Protein 1R6W (pdb70)

Sequence (321 aa):
SHMRSAQVYRWQIPMDAGVVLDRRLKTRDGLYVCLREGEREGWGEISPLPGFSQETWEEAQSVLLAWVNNWLAGDCELPQMPSVAFGVSCALAELTDTLPQAANYRAAPLCNGDPDDLILKLADMPGEKVAKVRVGLYEAVRDGMVVNLLLEAIPDLHLRLDANRAWTPLKGQQFAKYVNPDYRDRIAFLEEPCKTRDDSRAFARETGIAIAWDESLREPDFAFVAEEGVRAVVIKPTLTGSLEKVREQVQAAHALGLTAVISSSIESSLGLTQLARIAAWLTPDTIPGLDTLDLMQAQQVRRWPGSTLPVVEVDALERLL

Solvent-accessible surface area: 14751 Å² total; per-residue (Å²): 130,87,146,53,51,19,30,0,20,77,11,105,1,71,8,54,107,48,13,80,41,153,55,189,22,178,36,2,32,0,0,0,0,7,0,54,55,34,115,116,88,0,22,0,0,0,0,5,5,84,82,72,18,182,13,63,54,118,87,0,35,71,48,0,47,58,17,0,110,89,5,70,98,26,124,54,159,65,12,167,47,37,0,0,4,0,0,0,2,0,0,50,8,20,8,89,98,78,2,48,136,22,100,86,55,85,33,4,25,80,7,136,52,77,22,86,91,11,26,119,106,0,56,126,41,121,63,109,31,10,0,34,17,87,3,21,125,135,149,4,62,92,7,0,105,26,1,30,84,0,0,100,47,8,102,75,0,67,0,13,0,9,3,55,55,31,4,50,63,99,97,0,86,63,0,3,146,82,0,49,96,117,41,43,112,26,2,36,6,0,2,0,0,0,127,70,50,101,44,0,60,34,9,3,83,128,17,60,0,15,0,0,5,0,36,0,17,70,64,124,145,36,59,50,74,59,51,135,16,3,106,1,0,1,0,24,0,0,13,11,3,15,5,96,100,0,120,120,18,5,123,29,0,83,90,62,47,8,47,0,4,0,6,9,1,14,0,0,0,0,0,0,5,0,0,2,13,0,2,40,76,21,2,76,130,18,18,4,17,3,46,9,13,99,54,1,89,12,2,5,29,62,134,34,75,78,33,138,42,87,39,47,75,59,127,73,16,84,164,47,114

InterPro domains:
  IPR010196 o-Succinylbenzoate synthase, MenC type1 [MF_00470] (4-320)
  IPR013342 Mandelate racemase, C-terminal domain [PF13378] (123-282)
  IPR013342 Mandelate racemase, C-terminal domain [SM00922] (114-209)
  IPR029017 Enolase-like, N-terminal [G3DSA:3.30.390.10] (1-311)
  IPR029017 Enolase-like, N-terminal [SSF54826] (1-97)
  IPR036849 Enolase-like, C-terminal domain superfamily [G3DSA:3.20.20.120] (97-294)
  IPR036849 Enolase-like, C-terminal domain superfamily [SSF51604] (104-307)
  IPR041338 OSBS, enolase-like N-terminal domain [PF21508] (1-94)

Nearest PDB structures (foldseek):
  1r6w-assembly1_A-2  TM=1.003E+00  e=4.884E-71  Escherichia coli
  1fhv-assembly1_A  TM=9.980E-01  e=3.160E-66  Escherichia coli
  3gc2-assembly1_A  TM=9.792E-01  e=2.592E-59  Salmonella enterica subsp. enterica serovar Typhimurium
  2ofj-assembly2_B  TM=9.819E-01  e=1.251E-58  Escherichia coli str. K-12 substr. MG1655
  2ofj-assembly3_C  TM=9.760E-01  e=8.149E-57  Escherichia coli str. K-12 substr. MG1655

GO terms:
  GO:0043748 O-succinylbenzoate synthase activity (F, EXP)
  GO:0016836 hydro-lyase activity (F, IDA)
  GO:0009234 menaquinone biosynthetic process (P, IMP)

Radius of gyration: 20.16 Å; Cα contacts (8 Å, |Δi|>4): 670; chains: 1; bounding box: 49×53×43 Å

CATH classification: 3.20.20.120 (+1 more: 3.30.390.10)

Secondary structure (DSSP, 8-state):
---EEEEEEEEEEEBPTT-B---B--EEEEEEEEEEETTEEEEEEE-PPTTT-SS-HHHHHHHHHHHHHHHTTS--PPPSSHHHHHHHHHHHHHHTT-S---S------EE-S-HHHHHHHHHT--SSEEEEEE-SSS-HHHHHHHHHHHHHH-TTEEEEEE-TT-B-HHHHHHHHHTS-TTTGGGEEEEE--BSSHHHHHHHHHHH---EEESGGGGSTT------TTEEEEEE-HHHH--HHHHHHHHHHHHHTT-EEEEB-SS--HHHHHHHHHHHHHH-TTS--B-TTGGGBS-EESSPPTT--S-EE-GGGSEE--

Organism: Escherichia coli (strain K12) (NCBI:txid83333)

Foldseek 3Di:
DQQKDKWKFWDKFAFDPPDDPVHDDGIFTWMKMWIDTPPFIFMFIQGDFPPQFPDDRVRLVVQLVVVNVVPNVHDDDADPRQSRQATVQRGVCRRVVNLDDDPDLFAAAEDDDDLVVVLVVQVPDPDQREHEYEDLPDQLLVQLQSVQVNCVSHVRHAYEYENPQRDDLVSLVSNLVSHDLVRLVSPQAYENNHVDPVSVLCSQVVRVHAYEYESQVLDPPDDQDQDRRHAAYEDERSRQGHLVRSLVVLVSQVVNNHQYAYAYSLTAQVNSSSSSSSCCPSVVPHGHNRNNNNRTQAHECDDDPPDPHHYHYPVNTHIDD

Structure (mmCIF, N/CA/C/O backbone):
data_1R6W
#
_entry.id   1R6W
#
_cell.length_a   72.2
_cell.length_b   82.9
_cell.length_c   56.2
_cell.angle_alpha   90.00
_cell.angle_beta   90.00
_cell.angle_gamma   90.00
#
_symmetry.space_group_name_H-M   'P 21 21 2'
#
loop_
_entity.id
_entity.type
_entity.pdbx_description
1 polymer 'o-Succinylbenzoate Synthase'
2 non-polymer 'MAGNESIUM ION'
3 non-polymer '2-(3-CARBOXYPROPIONYL)-6-HYDROXY-CYCLOHEXA-2,4-DIENE CARBOXYLIC ACID'
4 water water
#
loop_
_atom_site.group_PDB
_atom_site.id
_atom_site.type_symbol
_atom_site.label_atom_id
_atom_site.label_alt_id
_atom_site.label_comp_id
_atom_site.label_asym_id
_atom_site.label_entity_id
_atom_site.label_seq_id
_atom_site.pdbx_PDB_ins_code
_atom_site.Cartn_x
_atom_site.Cartn_y
_atom_site.Cartn_z
_atom_site.occupancy
_atom_site.B_iso_or_equiv
_atom_site.auth_seq_id
_atom_site.auth_comp_id
_atom_site.auth_asym_id
_atom_site.auth_atom_id
_atom_site.pdbx_PDB_model_num
ATOM 1 N N . SER A 1 1 ? 2.391 54.864 17.682 1.00 38.84 -2 SER A N 1
ATOM 2 C CA . SER A 1 1 ? 2.823 54.373 19.055 1.00 39.38 -2 SER A CA 1
ATOM 3 C C . SER A 1 1 ? 4.235 53.799 19.032 1.00 39.56 -2 SER A C 1
ATOM 4 O O . SER A 1 1 ? 4.419 52.735 18.461 1.00 43.42 -2 SER A O 1
ATOM 7 N N . HIS A 1 2 ? 5.214 54.475 19.652 1.00 38.75 -1 HIS A N 1
ATOM 8 C CA . HIS A 1 2 ? 6.629 54.042 19.663 1.00 37.08 -1 HIS A CA 1
ATOM 9 C C . HIS A 1 2 ? 6.942 53.143 20.861 1.00 36.45 -1 HIS A C 1
ATOM 10 O O . HIS A 1 2 ? 8.064 53.148 21.410 1.00 38.51 -1 HIS A O 1
ATOM 12 N N . MET A 1 3 ? 5.766 52.690 21.815 1.00 32.30 1 MET A N 1
ATOM 13 C CA . MET A 1 3 ? 5.763 52.034 23.109 1.00 32.65 1 MET A CA 1
ATOM 14 C C . MET A 1 3 ? 6.541 50.738 22.963 1.00 30.30 1 MET A C 1
ATOM 15 O O . MET A 1 3 ? 6.237 49.944 22.065 1.00 30.77 1 MET A O 1
ATOM 20 N N . ARG A 1 4 ? 7.507 50.520 23.848 1.00 25.40 2 ARG A N 1
ATOM 21 C CA . ARG A 1 4 ? 8.280 49.276 23.851 1.00 24.23 2 ARG A CA 1
ATOM 22 C C . ARG A 1 4 ? 7.803 48.332 24.920 1.00 24.48 2 ARG A C 1
ATOM 23 O O . ARG A 1 4 ? 7.519 48.743 26.057 1.00 23.31 2 ARG A O 1
ATOM 31 N N . SER A 1 5 ? 7.759 47.050 24.570 1.00 21.88 3 SER A N 1
ATOM 32 C CA . SER A 1 5 ? 7.548 45.977 25.515 1.00 23.08 3 SER A CA 1
ATOM 33 C C . SER A 1 5 ? 8.357 44.759 25.056 1.00 22.26 3 SER A C 1
ATOM 34 O O . SER A 1 5 ? 8.882 44.734 23.939 1.00 22.66 3 SER A O 1
ATOM 37 N N . ALA A 1 6 ? 8.462 43.784 25.935 1.00 21.60 4 ALA A N 1
ATOM 38 C CA . ALA A 1 6 ? 9.298 42.613 25.675 1.00 21.19 4 ALA A CA 1
ATOM 39 C C . ALA A 1 6 ? 8.870 41.440 26.502 1.00 21.86 4 ALA A C 1
ATOM 40 O O . ALA A 1 6 ? 8.286 41.609 27.565 1.00 23.67 4 ALA A O 1
ATOM 42 N N . GLN A 1 7 ? 9.134 40.250 25.996 1.00 21.84 5 GLN A N 1
ATOM 43 C CA . GLN A 1 7 ? 8.953 39.044 26.754 1.00 21.10 5 GLN A CA 1
ATOM 44 C C . GLN A 1 7 ? 10.152 38.150 26.546 1.00 21.90 5 GLN A C 1
ATOM 45 O O . GLN A 1 7 ? 10.803 38.210 25.470 1.00 21.04 5 GLN A O 1
ATOM 51 N N . VAL A 1 8 ? 10.485 37.403 27.598 1.00 21.47 6 VAL A N 1
ATOM 52 C CA . VAL A 1 8 ? 11.557 36.415 27.542 1.00 21.46 6 VAL A CA 1
ATOM 53 C C . VAL A 1 8 ? 10.983 35.066 27.964 1.00 22.45 6 VAL A C 1
ATOM 54 O O . VAL A 1 8 ? 10.355 34.948 29.017 1.00 23.77 6 VAL A O 1
ATOM 58 N N . TYR A 1 9 ? 11.191 34.060 27.136 1.00 20.24 7 TYR A N 1
ATOM 59 C CA . TYR A 1 9 ? 10.683 32.724 27.383 1.00 20.72 7 TYR A CA 1
ATOM 60 C C . TYR A 1 9 ? 11.844 31.770 27.625 1.00 20.71 7 TYR A C 1
ATOM 61 O O . TYR A 1 9 ? 12.891 31.853 26.973 1.00 20.43 7 TYR A O 1
ATOM 70 N N . ARG A 1 10 ? 11.666 30.853 28.576 1.00 20.62 8 ARG A N 1
ATOM 71 C CA . ARG A 1 10 ? 12.634 29.815 28.880 1.00 21.48 8 ARG A CA 1
ATOM 72 C C . ARG A 1 10 ? 12.010 28.479 28.501 1.00 21.56 8 ARG A C 1
ATOM 73 O O . ARG A 1 10 ? 10.808 28.267 28.720 1.00 23.73 8 ARG A O 1
ATOM 85 N N . TRP A 1 11 ? 12.809 27.593 27.921 1.00 20.05 9 TRP A N 1
ATOM 86 C CA . TRP A 1 11 ? 12.289 26.322 27.431 1.00 19.05 9 TRP A CA 1
ATOM 87 C C . TRP A 1 11 ? 13.302 25.188 27.398 1.00 19.73 9 TRP A C 1
ATOM 88 O O . TRP A 1 11 ? 14.508 25.386 27.436 1.00 18.42 9 TRP A O 1
ATOM 99 N N . GLN A 1 12 ? 12.751 23.978 27.321 1.00 19.78 10 GLN A N 1
ATOM 100 C CA . GLN A 1 12 ? 13.488 22.748 27.147 1.00 20.55 10 GLN A CA 1
ATOM 101 C C . GLN A 1 12 ? 12.780 21.900 26.095 1.00 21.80 10 GLN A C 1
ATOM 102 O O . GLN A 1 12 ? 11.563 21.646 26.197 1.00 23.76 10 GLN A O 1
ATOM 108 N N . ILE A 1 13 ? 13.510 21.484 25.078 1.00 20.76 11 ILE A N 1
ATOM 109 C CA . ILE A 1 13 ? 12.980 20.610 24.031 1.00 19.61 11 ILE A CA 1
ATOM 110 C C . ILE A 1 13 ? 13.631 19.230 24.151 1.00 21.49 11 ILE A C 1
ATOM 111 O O . ILE A 1 13 ? 14.862 19.088 24.058 1.00 20.34 11 ILE A O 1
ATOM 116 N N . PRO A 1 14 ? 12.838 18.182 24.355 1.00 22.06 12 PRO A N 1
ATOM 117 C CA . PRO A 1 14 ? 13.419 16.841 24.369 1.00 22.64 12 PRO A CA 1
ATOM 118 C C . PRO A 1 14 ? 14.077 16.492 23.037 1.00 20.99 12 PRO A C 1
ATOM 119 O O . PRO A 1 14 ? 13.509 16.743 21.958 1.00 21.09 12 PRO A O 1
ATOM 123 N N . MET A 1 15 ? 15.285 15.959 23.124 1.00 21.50 13 MET A N 1
ATOM 124 C CA . MET A 1 15 ? 15.982 15.419 21.983 1.00 22.42 13 MET A CA 1
ATOM 125 C C . MET A 1 15 ? 15.565 13.979 21.727 1.00 23.93 13 MET A C 1
ATOM 126 O O . MET A 1 15 ? 15.149 13.251 22.654 1.00 22.26 13 MET A O 1
ATOM 131 N N . ASP A 1 16 ? 15.685 13.559 20.475 1.00 23.96 14 ASP A N 1
ATOM 132 C CA . ASP A 1 16 ? 15.593 12.131 20.149 1.00 25.67 14 ASP A CA 1
ATOM 133 C C . ASP A 1 16 ? 16.655 11.367 20.931 1.00 26.39 14 ASP A C 1
ATOM 134 O O . ASP A 1 16 ? 17.729 11.899 21.228 1.00 23.13 14 ASP A O 1
ATOM 139 N N . ALA A 1 17 ? 16.354 10.104 21.255 1.00 27.82 15 ALA A N 1
ATOM 140 C CA . ALA A 1 17 ? 17.332 9.229 21.894 1.00 29.20 15 ALA A CA 1
ATOM 141 C C . ALA A 1 17 ? 18.591 9.085 21.038 1.00 29.75 15 ALA A C 1
ATOM 142 O O . ALA A 1 17 ? 18.494 8.980 19.822 1.00 30.90 15 ALA A O 1
ATOM 144 N N . GLY A 1 18 ? 19.761 9.111 21.677 1.00 30.36 16 GLY A N 1
ATOM 145 C CA . GLY A 1 18 ? 21.011 8.762 21.014 1.00 30.51 16 GLY A CA 1
ATOM 146 C C . GLY A 1 18 ? 21.741 9.905 20.330 1.00 31.16 16 GLY A C 1
ATOM 147 O O . GLY A 1 18 ? 22.764 9.683 19.687 1.00 31.15 16 GLY A O 1
ATOM 148 N N . VAL A 1 19 ? 21.241 11.134 20.463 1.00 32.31 17 VAL A N 1
ATOM 149 C CA . VAL A 1 19 ? 21.927 12.270 19.855 1.00 32.49 17 VAL A CA 1
ATOM 150 C C . VAL A 1 19 ? 23.253 12.427 20.561 1.00 34.29 17 VAL A C 1
ATOM 151 O O . VAL A 1 19 ? 23.312 12.449 21.791 1.00 32.98 17 VAL A O 1
ATOM 155 N N . VAL A 1 20 ? 24.315 12.485 19.765 1.00 36.25 18 VAL A N 1
ATOM 156 C CA . VAL A 1 20 ? 25.676 12.642 20.249 1.00 39.31 18 VAL A CA 1
ATOM 157 C C . VAL A 1 20 ? 26.238 13.950 19.671 1.00 40.51 18 VAL A C 1
ATOM 158 O O . VAL A 1 20 ? 25.883 14.351 18.556 1.00 40.07 18 VAL A O 1
ATOM 162 N N . LEU A 1 21 ? 27.112 14.591 20.439 1.00 42.41 19 LEU A N 1
ATOM 163 C CA . LEU A 1 21 ? 27.627 15.919 20.115 1.00 44.41 19 LEU A CA 1
ATOM 164 C C . LEU A 1 21 ? 29.107 16.022 20.468 1.00 44.59 19 LEU A C 1
ATOM 165 O O . LEU A 1 21 ? 29.476 15.923 21.641 1.00 45.49 19 LEU A O 1
ATOM 170 N N . ASP A 1 23 ? 31.325 13.866 21.335 1.00 37.68 21 ASP A N 1
ATOM 171 C CA . ASP A 1 23 ? 31.833 12.841 22.254 1.00 37.96 21 ASP A CA 1
ATOM 172 C C . ASP A 1 23 ? 30.906 12.559 23.449 1.00 38.28 21 ASP A C 1
ATOM 173 O O . ASP A 1 23 ? 31.209 11.695 24.272 1.00 39.62 21 ASP A O 1
ATOM 178 N N . ARG A 1 24 ? 29.794 13.287 23.536 1.00 39.29 22 ARG A N 1
ATOM 179 C CA . ARG A 1 24 ? 28.970 13.343 24.747 1.00 38.85 22 ARG A CA 1
ATOM 180 C C . ARG A 1 24 ? 27.473 13.405 24.378 1.00 39.31 22 ARG A C 1
ATOM 181 O O . ARG A 1 24 ? 27.082 13.984 23.355 1.00 39.01 22 ARG A O 1
ATOM 183 N N . ARG A 1 25 ? 26.633 12.797 25.207 1.00 39.09 23 ARG A N 1
ATOM 184 C CA . ARG A 1 25 ? 25.202 12.716 24.912 1.00 38.11 23 ARG A CA 1
ATOM 185 C C . ARG A 1 25 ? 24.484 14.036 25.222 1.00 37.23 23 ARG A C 1
ATOM 186 O O . ARG A 1 25 ? 24.898 14.797 26.105 1.00 38.07 23 ARG A O 1
ATOM 194 N N . LEU A 1 26 ? 23.398 14.285 24.495 1.00 35.33 24 LEU A N 1
ATOM 195 C CA . LEU A 1 26 ? 22.512 15.428 24.737 1.00 33.63 24 LEU A CA 1
ATOM 196 C C . LEU A 1 26 ? 21.058 14.970 24.882 1.00 32.97 24 LEU A C 1
ATOM 197 O O . LEU A 1 26 ? 20.447 14.523 23.899 1.00 32.72 24 LEU A O 1
ATOM 202 N N . LYS A 1 27 ? 20.519 15.082 26.103 1.00 30.19 25 LYS A N 1
ATOM 203 C CA . LYS A 1 27 ? 19.128 14.677 26.400 1.00 29.00 25 LYS A CA 1
ATOM 204 C C . LYS A 1 27 ? 18.056 15.714 26.021 1.00 27.08 25 LYS A C 1
ATOM 205 O O . LYS A 1 27 ? 16.970 15.396 25.536 1.00 25.47 25 LYS A O 1
ATOM 211 N N . THR A 1 28 ? 18.378 16.964 26.288 1.00 26.22 26 THR A N 1
ATOM 212 C CA . THR A 1 28 ? 17.418 18.039 26.209 1.00 26.24 26 THR A CA 1
ATOM 213 C C . THR A 1 28 ? 18.138 19.236 25.604 1.00 23.24 26 THR A C 1
ATOM 214 O O . THR A 1 28 ? 19.309 19.418 25.850 1.00 23.07 26 THR A O 1
ATOM 218 N N . ARG A 1 29 ? 17.437 20.024 24.795 1.00 21.16 27 ARG A N 1
ATOM 219 C CA . ARG A 1 29 ? 17.986 21.301 24.349 1.00 20.33 27 ARG A CA 1
ATOM 220 C C . ARG A 1 29 ? 17.336 22.365 25.185 1.00 19.43 27 ARG A C 1
ATOM 221 O O . ARG A 1 29 ? 16.124 22.525 25.132 1.00 18.21 27 ARG A O 1
ATOM 229 N N . ASP A 1 30 ? 18.154 23.076 25.946 1.00 19.76 28 ASP A N 1
ATOM 230 C CA . ASP A 1 30 ? 17.691 24.156 26.790 1.00 19.71 28 ASP A CA 1
ATOM 231 C C . ASP A 1 30 ? 17.974 25.496 26.120 1.00 18.86 28 ASP A C 1
ATOM 232 O O . ASP A 1 30 ? 19.044 25.680 25.550 1.00 19.63 28 ASP A O 1
ATOM 237 N N . GLY A 1 31 ? 17.039 26.425 26.198 1.00 16.82 29 GLY A N 1
ATOM 238 C CA . GLY A 1 31 ? 17.272 27.723 25.581 1.00 17.98 29 GLY A CA 1
ATOM 239 C C . GLY A 1 31 ? 16.269 28.755 25.965 1.00 17.28 29 GLY A C 1
ATOM 240 O O . GLY A 1 31 ? 15.475 28.581 26.916 1.00 16.11 29 GLY A O 1
ATOM 241 N N . LEU A 1 32 ? 16.338 29.886 25.260 1.00 15.55 30 LEU A N 1
ATOM 242 C CA . LEU A 1 32 ? 15.540 31.052 25.532 1.00 16.90 30 LEU A CA 1
ATOM 243 C C . LEU A 1 32 ? 15.086 31.687 24.233 1.00 15.06 30 LEU A C 1
ATOM 244 O O . LEU A 1 32 ? 15.787 31.586 23.220 1.00 16.45 30 LEU A O 1
ATOM 249 N N . TYR A 1 33 ? 13.946 32.364 24.293 1.00 14.68 31 TYR A N 1
ATOM 250 C CA . TYR A 1 33 ? 13.557 33.337 23.257 1.00 15.42 31 TYR A CA 1
ATOM 251 C C . TYR A 1 33 ? 13.389 34.722 23.834 1.00 16.59 31 TYR A C 1
ATOM 252 O O . TYR A 1 33 ? 12.990 34.909 24.983 1.00 17.01 31 TYR A O 1
ATOM 261 N N . VAL A 1 34 ? 13.680 35.712 23.009 1.00 15.35 32 VAL A N 1
ATOM 262 C CA . VAL A 1 34 ? 13.271 37.061 23.276 1.00 15.67 32 VAL A CA 1
ATOM 263 C C . VAL A 1 34 ? 12.260 37.513 22.244 1.00 16.71 32 VAL A C 1
ATOM 264 O O . VAL A 1 34 ? 12.397 37.234 21.070 1.00 15.42 32 VAL A O 1
ATOM 268 N N . CYS A 1 35 ? 11.239 38.242 22.690 1.00 16.34 33 CYS A N 1
ATOM 269 C CA . CYS A 1 35 ? 10.329 38.910 21.776 1.00 17.76 33 CYS A CA 1
ATOM 270 C C . CYS A 1 35 ? 10.353 40.381 22.128 1.00 20.00 33 CYS A C 1
ATOM 271 O O . CYS A 1 35 ? 10.048 40.748 23.276 1.00 19.88 33 CYS A O 1
ATOM 274 N N . LEU A 1 36 ? 10.722 41.214 21.158 1.00 18.75 34 LEU A N 1
ATOM 275 C CA . LEU A 1 36 ? 10.762 42.673 21.336 1.00 19.51 34 LEU A CA 1
ATOM 276 C C . LEU A 1 36 ? 9.629 43.308 20.549 1.00 20.79 34 LEU A C 1
ATOM 277 O O . LEU A 1 36 ? 9.358 42.917 19.413 1.00 21.03 34 LEU A O 1
ATOM 282 N N . ARG A 1 37 ? 8.921 44.273 21.145 1.00 21.63 35 ARG A N 1
ATOM 283 C CA . ARG A 1 37 ? 7.802 44.926 20.442 1.00 23.00 35 ARG A CA 1
ATOM 284 C C . ARG A 1 37 ? 7.967 46.435 20.546 1.00 23.71 35 ARG A C 1
ATOM 285 O O . ARG A 1 37 ? 8.302 46.930 21.608 1.00 22.95 35 ARG A O 1
ATOM 289 N N . GLU A 1 38 ? 7.756 47.140 19.442 1.00 25.29 36 GLU A N 1
ATOM 290 C CA . GLU A 1 38 ? 7.777 48.616 19.408 1.00 27.17 36 GLU A CA 1
ATOM 291 C C . GLU A 1 38 ? 6.652 49.051 18.461 1.00 29.69 36 GLU A C 1
ATOM 292 O O . GLU A 1 38 ? 6.686 48.766 17.280 1.00 29.94 36 GLU A O 1
ATOM 298 N N . GLY A 1 39 ? 5.651 49.738 18.992 1.00 32.08 37 GLY A N 1
ATOM 299 C CA . GLY A 1 39 ? 4.437 49.988 18.229 1.00 31.85 37 GLY A CA 1
ATOM 300 C C . GLY A 1 39 ? 3.756 48.722 17.722 1.00 32.74 37 GLY A C 1
ATOM 301 O O . GLY A 1 39 ? 3.444 47.796 18.480 1.00 33.05 37 GLY A O 1
ATOM 302 N N . GLU A 1 40 ? 3.533 48.685 16.410 1.00 33.43 38 GLU A N 1
ATOM 303 C CA . GLU A 1 40 ? 2.801 47.603 15.763 1.00 34.57 38 GLU A CA 1
ATOM 304 C C . GLU A 1 40 ? 3.718 46.424 15.390 1.00 34.51 38 GLU A C 1
ATOM 305 O O . GLU A 1 40 ? 3.258 45.418 14.846 1.00 36.23 38 GLU A O 1
ATOM 307 N N . ARG A 1 41 ? 5.009 46.573 15.669 1.00 33.21 39 ARG A N 1
ATOM 308 C CA . ARG A 1 41 ? 6.030 45.665 15.158 1.00 30.42 39 ARG A CA 1
ATOM 309 C C . ARG A 1 41 ? 6.551 44.758 16.248 1.00 28.18 39 ARG A C 1
ATOM 310 O O . ARG A 1 41 ? 6.602 45.123 17.403 1.00 26.38 39 ARG A O 1
ATOM 318 N N . GLU A 1 42 ? 6.986 43.566 15.875 1.00 24.73 40 GLU A N 1
ATOM 319 C CA . GLU A 1 42 ? 7.690 42.752 16.824 1.00 24.02 40 GLU A CA 1
ATOM 320 C C . GLU A 1 42 ? 8.812 41.982 16.168 1.00 21.47 40 GLU A C 1
ATOM 321 O O . GLU A 1 42 ? 8.808 41.801 14.954 1.00 20.92 40 GLU A O 1
ATOM 327 N N . GLY A 1 43 ? 9.763 41.568 17.007 1.00 18.43 41 GLY A N 1
ATOM 328 C CA . GLY A 1 43 ? 10.863 40.765 16.498 1.00 17.53 41 GLY A CA 1
ATOM 329 C C . GLY A 1 43 ? 11.239 39.737 17.533 1.00 16.52 41 GLY A C 1
ATOM 330 O O . GLY A 1 43 ? 11.123 39.945 18.725 1.00 16.20 41 GLY A O 1
ATOM 331 N N . TRP A 1 44 ? 11.705 38.605 17.022 1.00 14.89 42 TRP A N 1
ATOM 332 C CA . TRP A 1 44 ? 12.066 37.479 17.852 1.00 13.75 42 TRP A CA 1
ATOM 333 C C . TRP A 1 44 ? 13.492 37.063 17.608 1.00 14.26 42 TRP A C 1
ATOM 334 O O . TRP A 1 44 ? 14.062 37.315 16.556 1.00 13.61 42 TRP A O 1
ATOM 345 N N . GLY A 1 45 ? 14.050 36.409 18.598 1.00 13.60 43 GLY A N 1
ATOM 346 C CA . GLY A 1 45 ? 15.359 35.783 18.497 1.00 13.02 43 GLY A CA 1
ATOM 347 C C . GLY A 1 45 ? 15.520 34.669 19.495 1.00 14.22 43 GLY A C 1
ATOM 348 O O . GLY A 1 45 ? 14.745 34.558 20.483 1.00 14.70 43 GLY A O 1
ATOM 349 N N . GLU A 1 46 ? 16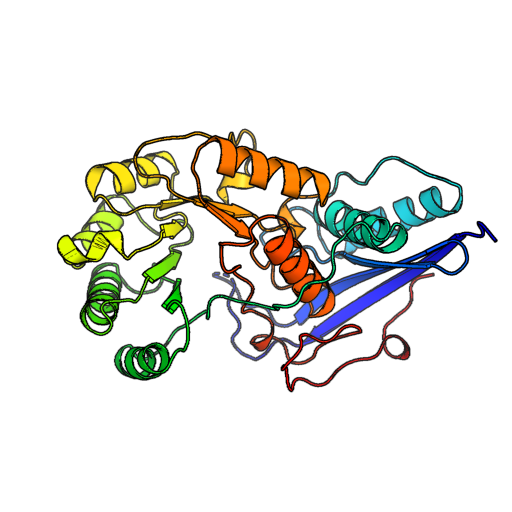.533 33.847 19.255 1.00 11.96 44 GLU A N 1
ATOM 350 C CA . GLU A 1 46 ? 16.835 32.669 20.083 1.00 12.93 44 GLU A CA 1
ATOM 351 C C . GLU A 1 46 ? 18.190 32.820 20.757 1.00 12.29 44 GLU A C 1
ATOM 352 O O . GLU A 1 46 ? 19.178 33.207 20.146 1.00 12.71 44 GLU A O 1
ATOM 358 N N . ILE A 1 47 ? 18.230 32.507 22.062 1.00 13.03 45 ILE A N 1
ATOM 359 C CA . ILE A 1 47 ? 19.450 32.598 22.842 1.00 13.01 45 ILE A CA 1
ATOM 360 C C . ILE A 1 47 ? 19.628 31.244 23.473 1.00 14.52 45 ILE A C 1
ATOM 361 O O . ILE A 1 47 ? 19.009 30.952 24.493 1.00 15.38 45 ILE A O 1
ATOM 366 N N . SER A 1 48 ? 20.434 30.408 22.852 1.00 13.80 46 SER A N 1
ATOM 367 C CA . SER A 1 48 ? 20.563 29.007 23.261 1.00 14.52 46 SER A CA 1
ATOM 368 C C . SER A 1 48 ? 22.017 28.605 23.225 1.00 14.10 46 SER A C 1
ATOM 369 O O . SER A 1 48 ? 22.461 27.921 22.312 1.00 14.39 46 SER A O 1
ATOM 372 N N . PRO A 1 49 ? 22.808 28.982 24.216 1.00 15.44 47 PRO A N 1
ATOM 373 C CA . PRO A 1 49 ? 24.183 28.520 24.205 1.00 15.36 47 PRO A CA 1
ATOM 374 C C . PRO A 1 49 ? 24.211 26.991 24.218 1.00 16.82 47 PRO A C 1
ATOM 375 O O . PRO A 1 49 ? 23.305 26.341 24.780 1.00 17.09 47 PRO A O 1
ATOM 379 N N . LEU A 1 50 ? 25.206 26.434 23.546 1.00 16.66 48 LEU A N 1
ATOM 380 C CA . LEU A 1 50 ? 25.327 24.994 23.370 1.00 17.32 48 LEU A CA 1
ATOM 381 C C . LEU A 1 50 ? 26.372 24.402 24.340 1.00 18.97 48 LEU A C 1
ATOM 382 O O . LEU A 1 50 ? 27.539 24.719 24.246 1.00 17.63 48 LEU A O 1
ATOM 387 N N . PRO A 1 51 ? 25.941 23.524 25.248 1.00 19.16 49 PRO A N 1
ATOM 388 C CA . PRO A 1 51 ? 26.880 22.894 26.195 1.00 22.07 49 PRO A CA 1
ATOM 389 C C . PRO A 1 51 ? 28.063 22.252 25.510 1.00 21.71 49 PRO A C 1
ATOM 390 O O . PRO A 1 51 ? 27.910 21.536 24.499 1.00 22.63 49 PRO A O 1
ATOM 394 N N . GLY A 1 52 ? 29.245 22.549 26.033 1.00 22.88 50 GLY A N 1
ATOM 395 C CA . GLY A 1 52 ? 30.494 22.060 25.474 1.00 24.36 50 GLY A CA 1
ATOM 396 C C . GLY A 1 52 ? 31.151 22.848 24.356 1.00 25.33 50 GLY A C 1
ATOM 397 O O . GLY A 1 52 ? 32.278 22.560 23.958 1.00 25.18 50 GLY A O 1
ATOM 398 N N . PHE A 1 53 ? 30.431 23.850 23.846 1.00 22.48 51 PHE A N 1
ATOM 399 C CA . PHE A 1 53 ? 30.872 24.684 22.730 1.00 21.47 51 PHE A CA 1
ATOM 400 C C . PHE A 1 53 ? 30.869 26.153 23.172 1.00 20.80 51 PHE A C 1
ATOM 401 O O . PHE A 1 53 ? 31.893 26.834 23.128 1.00 20.92 51 PHE A O 1
ATOM 409 N N . SER A 1 54 ? 29.716 26.640 23.633 1.00 19.79 52 SER A N 1
ATOM 410 C CA . SER A 1 54 ? 29.598 27.981 24.204 1.00 19.36 52 SER A CA 1
ATOM 411 C C . SER A 1 54 ? 30.357 28.063 25.522 1.00 20.95 52 SER A C 1
ATOM 412 O O . SER A 1 54 ? 30.315 27.103 26.335 1.00 21.32 52 SER A O 1
ATOM 415 N N . GLN A 1 55 ? 30.998 29.199 25.755 1.00 20.81 53 GLN A N 1
ATOM 416 C CA . GLN A 1 55 ? 31.638 29.451 27.052 1.00 21.87 53 GLN A CA 1
ATOM 417 C C . GLN A 1 55 ? 30.568 29.653 28.126 1.00 22.04 53 GLN A C 1
ATOM 418 O O . GLN A 1 55 ? 30.693 29.153 29.262 1.00 23.66 53 GLN A O 1
ATOM 424 N N . GLU A 1 56 ? 29.512 30.373 27.767 1.00 19.69 54 GLU A N 1
ATOM 425 C CA . GLU A 1 56 ? 28.434 30.731 28.681 1.00 19.63 54 GLU A CA 1
ATOM 426 C C . GLU A 1 56 ? 27.426 29.595 28.834 1.00 19.62 54 GLU A C 1
ATOM 427 O O . GLU A 1 56 ? 27.206 28.830 27.882 1.00 20.24 54 GLU A O 1
ATOM 433 N N . THR A 1 57 ? 26.844 29.467 30.030 1.00 21.05 55 THR A N 1
ATOM 434 C CA . THR A 1 57 ? 25.743 28.550 30.290 1.00 21.00 55 THR A CA 1
ATOM 435 C C . THR A 1 57 ? 24.390 29.198 29.973 1.00 20.00 55 THR A C 1
ATOM 436 O O . THR A 1 57 ? 24.288 30.420 29.886 1.00 18.17 55 THR A O 1
ATOM 440 N N . TRP A 1 58 ? 23.370 28.358 29.856 1.00 19.49 56 TRP A N 1
ATOM 441 C CA . TRP A 1 58 ? 21.983 28.753 29.772 1.00 20.63 56 TRP A CA 1
ATOM 442 C C . TRP A 1 58 ? 21.632 29.818 30.817 1.00 20.48 56 TRP A C 1
ATOM 443 O O . TRP A 1 58 ? 21.044 30.867 30.508 1.00 19.39 56 TRP A O 1
ATOM 454 N N . GLU A 1 59 ? 22.037 29.572 32.072 1.00 20.25 57 GLU A N 1
ATOM 455 C CA . GLU A 1 59 ? 21.655 30.473 33.162 1.00 21.95 57 GLU A CA 1
ATOM 456 C C . GLU A 1 59 ? 22.372 31.813 33.085 1.00 19.74 57 GLU A C 1
ATOM 457 O O . GLU A 1 59 ? 21.766 32.839 33.356 1.00 20.60 57 GLU A O 1
ATOM 463 N N . GLU A 1 60 ? 23.650 31.817 32.690 1.00 19.86 58 GLU A N 1
ATOM 464 C CA . GLU A 1 60 ? 24.407 33.046 32.507 1.00 19.03 58 GLU A CA 1
ATOM 465 C C . GLU A 1 60 ? 23.827 33.847 31.334 1.00 18.33 58 GLU A C 1
ATOM 466 O O . GLU A 1 60 ? 23.749 35.070 31.380 1.00 18.48 58 GLU A O 1
ATOM 472 N N . ALA A 1 61 ? 23.390 33.149 30.296 1.00 18.16 59 ALA A N 1
ATOM 473 C CA . ALA A 1 61 ? 22.787 33.845 29.165 1.00 18.26 59 ALA A CA 1
ATOM 474 C C . ALA A 1 61 ? 21.469 34.478 29.522 1.00 17.21 59 ALA A C 1
ATOM 475 O O . ALA A 1 61 ? 21.157 35.576 29.073 1.00 16.04 59 ALA A O 1
ATOM 477 N N . GLN A 1 62 ? 20.676 33.752 30.312 1.00 16.93 60 GLN A N 1
ATOM 478 C CA . GLN A 1 62 ? 19.403 34.267 30.800 1.00 17.71 60 GLN A CA 1
ATOM 479 C C . GLN A 1 62 ? 19.585 35.558 31.568 1.00 17.58 60 GLN A C 1
ATOM 480 O O . GLN A 1 62 ? 18.824 36.492 31.400 1.00 17.54 60 GLN A O 1
ATOM 486 N N . SER A 1 63 ? 20.582 35.589 32.446 1.00 17.82 61 SER A N 1
ATOM 487 C CA . SER A 1 63 ? 20.906 36.787 33.211 1.00 19.34 61 SER A CA 1
ATOM 488 C C . SER A 1 63 ? 21.261 37.983 32.327 1.00 19.10 61 SER A C 1
ATOM 489 O O . SER A 1 63 ? 20.732 39.095 32.466 1.00 18.87 61 SER A O 1
ATOM 492 N N . VAL A 1 64 ? 22.163 37.744 31.389 1.00 18.74 62 VAL A N 1
ATOM 493 C CA . VAL A 1 64 ? 22.603 38.793 30.509 1.00 18.08 62 VAL A CA 1
ATOM 494 C C . VAL A 1 64 ? 21.462 39.279 29.623 1.00 16.67 62 VAL A C 1
ATOM 495 O O . VAL A 1 64 ? 21.344 40.464 29.393 1.00 16.18 62 VAL A O 1
ATOM 499 N N . LEU A 1 65 ? 20.651 38.354 29.111 1.00 14.62 63 LEU A N 1
ATOM 500 C CA . LEU A 1 65 ? 19.497 38.702 28.292 1.00 15.64 63 LEU A CA 1
ATOM 501 C C . LEU A 1 65 ? 18.499 39.590 29.040 1.00 16.91 63 LEU A C 1
ATOM 502 O O . LEU A 1 65 ? 17.989 40.580 28.529 1.00 17.68 63 LEU A O 1
ATOM 507 N N . LEU A 1 66 ? 18.138 39.162 30.243 1.00 17.91 64 LEU A N 1
ATOM 508 C CA . LEU A 1 66 ? 17.169 39.912 31.008 1.00 18.72 64 LEU A CA 1
ATOM 509 C C . LEU A 1 66 ? 17.679 41.327 31.300 1.00 18.74 64 LEU A C 1
ATOM 510 O O . LEU A 1 66 ? 16.906 42.296 31.216 1.00 18.02 64 LEU A O 1
ATOM 515 N N . ALA A 1 67 ? 18.970 41.452 31.594 1.00 19.75 65 ALA A N 1
ATOM 516 C CA . ALA A 1 67 ? 19.560 42.769 31.890 1.00 19.23 65 ALA A CA 1
ATOM 517 C C . ALA A 1 67 ? 19.542 43.618 30.637 1.00 18.81 65 ALA A C 1
ATOM 518 O O . ALA A 1 67 ? 19.228 44.808 30.659 1.00 19.73 65 ALA A O 1
ATOM 520 N N . TRP A 1 68 ? 19.817 42.992 29.494 1.00 17.67 66 TRP A N 1
ATOM 521 C CA . TRP A 1 68 ? 19.813 43.740 28.255 1.00 16.56 66 TRP A CA 1
ATOM 522 C C . TRP A 1 68 ? 18.399 44.263 27.897 1.00 16.92 66 TRP A C 1
ATOM 523 O O . TRP A 1 68 ? 18.246 45.429 27.497 1.00 17.45 66 TRP A O 1
ATOM 534 N N . VAL A 1 69 ? 17.393 43.391 28.030 1.00 16.40 67 VAL A N 1
ATOM 535 C CA . VAL A 1 69 ? 16.009 43.727 27.755 1.00 17.28 67 VAL A CA 1
ATOM 536 C C . VAL A 1 69 ? 15.572 44.898 28.644 1.00 17.42 67 VAL A C 1
ATOM 537 O O . VAL A 1 69 ? 14.920 45.815 28.178 1.00 18.13 67 VAL A O 1
ATOM 541 N N . ASN A 1 70 ? 15.981 44.861 29.898 1.00 18.57 68 ASN A N 1
ATOM 542 C CA . ASN A 1 70 ? 15.651 45.965 30.847 1.00 20.22 68 ASN A CA 1
ATOM 543 C C . ASN A 1 70 ? 16.211 47.313 30.360 1.00 19.95 68 ASN A C 1
ATOM 544 O O . ASN A 1 70 ? 15.591 48.360 30.535 1.00 22.45 68 ASN A O 1
ATOM 549 N N . ASN A 1 71 ? 17.384 47.299 29.747 1.00 18.62 69 ASN A N 1
ATOM 550 C CA . ASN A 1 71 ? 17.914 48.505 29.151 1.00 20.06 69 ASN A CA 1
ATOM 551 C C . ASN A 1 71 ? 17.169 48.910 27.894 1.00 19.89 69 ASN A C 1
ATOM 552 O O . ASN A 1 71 ? 16.798 50.050 27.740 1.00 18.91 69 ASN A O 1
ATOM 557 N N . TRP A 1 72 ? 16.959 47.972 26.973 1.00 17.66 70 TRP A N 1
ATOM 558 C CA . TRP A 1 72 ? 16.325 48.255 25.697 1.00 18.38 70 TRP A CA 1
ATOM 559 C C . TRP A 1 72 ? 14.936 48.864 25.855 1.00 18.08 70 TRP A C 1
ATOM 560 O O . TRP A 1 72 ? 14.559 49.728 25.097 1.00 19.09 70 TRP A O 1
ATOM 571 N N . LEU A 1 73 ? 14.229 48.441 26.887 1.00 20.46 71 LEU A N 1
ATOM 572 C CA . LEU A 1 73 ? 12.892 48.952 27.170 1.00 19.97 71 LEU A CA 1
ATOM 573 C C . LEU A 1 73 ? 12.909 50.469 27.376 1.00 21.83 71 LEU A C 1
ATOM 574 O O . LEU A 1 73 ? 11.935 51.142 27.062 1.00 22.50 71 LEU A O 1
ATOM 579 N N . ALA A 1 74 ? 14.036 51.008 27.830 1.00 22.33 72 ALA A N 1
ATOM 580 C CA . ALA A 1 74 ? 14.147 52.447 28.045 1.00 22.05 72 ALA A CA 1
ATOM 581 C C . ALA A 1 74 ? 14.666 53.189 26.828 1.00 23.36 72 ALA A C 1
ATOM 582 O O . ALA A 1 74 ? 14.501 54.386 26.712 1.00 24.73 72 ALA A O 1
ATOM 584 N N . GLY A 1 75 ? 15.312 52.476 25.899 1.00 21.54 73 GLY A N 1
ATOM 585 C CA . GLY A 1 75 ? 15.826 53.084 24.695 1.00 21.44 73 GLY A CA 1
ATOM 586 C C . GLY A 1 75 ? 17.017 52.279 24.194 1.00 21.80 73 GLY A C 1
ATOM 587 O O . GLY A 1 75 ? 17.447 51.334 24.857 1.00 20.46 73 GLY A O 1
ATOM 588 N N . ASP A 1 76 ? 17.555 52.674 23.048 1.00 23.78 74 ASP A N 1
ATOM 589 C CA . ASP A 1 76 ? 18.585 51.889 22.379 1.00 24.32 74 ASP A CA 1
ATOM 590 C C . ASP A 1 76 ? 19.819 51.808 23.228 1.00 24.65 74 ASP A C 1
ATOM 591 O O . ASP A 1 76 ? 20.161 52.742 23.954 1.00 25.10 74 ASP A O 1
ATOM 596 N N . CYS A 1 77 ? 20.492 50.667 23.171 1.00 23.57 75 CYS A N 1
ATOM 597 C CA . CYS A 1 77 ? 21.662 50.462 24.007 1.00 22.74 75 CYS A CA 1
ATOM 598 C C . CYS A 1 77 ? 22.656 49.603 23.229 1.00 21.30 75 CYS A C 1
ATOM 599 O O . CYS A 1 77 ? 22.346 49.139 22.115 1.00 22.07 75 CYS A O 1
ATOM 602 N N . GLU A 1 78 ? 23.821 49.424 23.822 1.00 20.55 76 GLU A N 1
ATOM 603 C CA . GLU A 1 78 ? 24.841 48.579 23.232 1.00 19.99 76 GLU A CA 1
ATOM 604 C C . GLU A 1 78 ? 24.398 47.117 23.239 1.00 17.97 76 GLU A C 1
ATOM 605 O O . GLU A 1 78 ? 23.741 46.644 24.155 1.00 16.34 76 GLU A O 1
ATOM 611 N N . LEU A 1 79 ? 24.792 46.373 22.213 1.00 16.66 77 LEU A N 1
ATOM 612 C CA . LEU A 1 79 ? 24.502 44.957 22.158 1.00 16.90 77 LEU A CA 1
ATOM 613 C C . LEU A 1 79 ? 25.237 44.221 23.263 1.00 16.51 77 LEU A C 1
ATOM 614 O O . LEU A 1 79 ? 26.295 44.625 23.685 1.00 16.61 77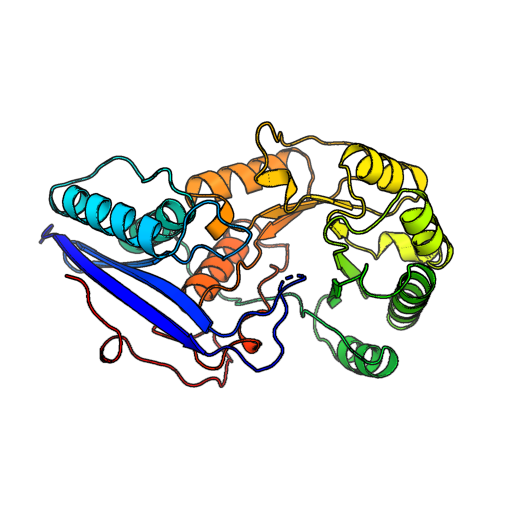 LEU A O 1
ATOM 619 N N . PRO A 1 80 ? 24.720 43.063 23.669 1.00 17.55 78 PRO A N 1
ATOM 620 C CA . PRO A 1 80 ? 25.478 42.170 24.525 1.00 18.87 78 PRO A CA 1
ATOM 621 C C . PRO A 1 80 ? 26.709 41.682 23.776 1.00 18.61 78 PRO A C 1
ATOM 622 O O . PRO A 1 80 ? 26.680 41.664 22.524 1.00 17.94 78 PRO A O 1
ATOM 626 N N . GLN A 1 81 ? 27.758 41.404 24.530 1.00 18.63 79 GLN A N 1
ATOM 627 C CA . GLN A 1 81 ? 28.955 40.721 24.011 1.00 19.02 79 GLN A CA 1
ATOM 628 C C . GLN A 1 81 ? 28.912 39.210 24.113 1.00 18.22 79 GLN A C 1
ATOM 629 O O . GLN A 1 81 ? 29.555 38.522 23.293 1.00 17.30 79 GLN A O 1
ATOM 635 N N . MET A 1 82 ? 28.164 38.660 25.090 1.00 15.74 80 MET A N 1
ATOM 636 C CA . MET A 1 82 ? 28.024 37.212 25.251 1.00 15.71 80 MET A CA 1
ATOM 637 C C . MET A 1 82 ? 27.392 36.647 23.961 1.00 14.26 80 MET A C 1
ATOM 638 O O . MET A 1 82 ? 26.320 37.112 23.571 1.00 15.50 80 MET A O 1
ATOM 643 N N . PRO A 1 83 ? 28.064 35.736 23.264 1.00 15.50 81 PRO A N 1
ATOM 644 C CA . PRO A 1 83 ? 27.687 35.489 21.864 1.00 13.60 81 PRO A CA 1
ATOM 645 C C . PRO A 1 83 ? 26.265 34.971 21.618 1.00 13.42 81 PRO A C 1
ATOM 646 O O . PRO A 1 83 ? 25.607 35.455 20.677 1.00 12.32 81 PRO A O 1
ATOM 650 N N . SER A 1 84 ? 25.762 34.045 22.417 1.00 12.58 82 SER A N 1
ATOM 651 C CA . SER A 1 84 ? 24.387 33.564 22.204 1.00 12.89 82 SER A CA 1
ATOM 652 C C . SER A 1 84 ? 23.370 34.670 22.358 1.00 11.75 82 SER A C 1
ATOM 653 O O . SER A 1 84 ? 22.360 34.704 21.668 1.00 12.88 82 SER A O 1
ATOM 656 N N . VAL A 1 85 ? 23.594 35.539 23.330 1.00 12.24 83 VAL A N 1
ATOM 657 C CA . VAL A 1 85 ? 22.674 36.617 23.602 1.00 12.08 83 VAL A CA 1
ATOM 658 C C . VAL A 1 85 ? 22.738 37.658 22.495 1.00 10.72 83 VAL A C 1
ATOM 659 O O . VAL A 1 85 ? 21.731 38.170 22.061 1.00 12.26 83 VAL A O 1
ATOM 663 N N . ALA A 1 86 ? 23.954 37.979 22.061 1.00 14.05 84 ALA A N 1
ATOM 664 C CA . ALA A 1 86 ? 24.156 38.922 20.961 1.00 12.50 84 ALA A CA 1
ATOM 665 C C . ALA A 1 86 ? 23.455 38.421 19.708 1.00 12.54 84 ALA A C 1
ATOM 666 O O . ALA A 1 86 ? 22.846 39.181 18.980 1.00 12.21 84 ALA A O 1
ATOM 668 N N . PHE A 1 87 ? 23.590 37.142 19.443 1.00 12.43 85 PHE A N 1
ATOM 669 C CA . PHE A 1 87 ? 22.935 36.585 18.267 1.00 12.76 85 PHE A CA 1
ATOM 670 C C . PHE A 1 87 ? 21.419 36.762 18.357 1.00 12.65 85 PHE A C 1
ATOM 671 O O . PHE A 1 87 ? 20.792 37.312 17.453 1.00 11.60 85 PHE A O 1
ATOM 679 N N . GLY A 1 88 ? 20.815 36.279 19.434 1.00 11.54 86 GLY A N 1
ATOM 680 C CA . GLY A 1 88 ? 19.376 36.320 19.543 1.00 12.40 86 GLY A CA 1
ATOM 681 C C . GLY A 1 88 ? 18.790 37.741 19.580 1.00 12.88 86 GLY A C 1
ATOM 682 O O . GLY A 1 88 ? 17.813 38.066 18.894 1.00 12.60 86 GLY A O 1
ATOM 683 N N . VAL A 1 89 ? 19.410 38.615 20.361 1.00 13.55 87 VAL A N 1
ATOM 684 C CA . VAL A 1 89 ? 18.948 39.998 20.441 1.00 12.54 87 VAL A CA 1
ATOM 685 C C . VAL A 1 89 ? 19.100 40.701 19.080 1.00 12.56 87 VAL A C 1
ATOM 686 O O . VAL A 1 89 ? 18.204 41.412 18.641 1.00 13.45 87 VAL A O 1
ATOM 690 N N . SER A 1 90 ? 20.237 40.502 18.408 1.00 12.45 88 SER A N 1
ATOM 691 C CA . SER A 1 90 ? 20.437 41.198 17.149 1.00 12.91 88 SER A CA 1
ATOM 692 C C . SER A 1 90 ? 19.454 40.705 16.092 1.00 13.65 88 SER A C 1
ATOM 693 O O . SER A 1 90 ? 19.030 41.484 15.245 1.00 13.43 88 SER A O 1
ATOM 696 N N . CYS A 1 91 ? 19.082 39.435 16.156 1.00 12.06 89 CYS A N 1
ATOM 697 C CA . CYS A 1 91 ? 18.077 38.901 15.241 1.00 11.22 89 CYS A CA 1
ATOM 698 C C . CYS A 1 91 ? 16.724 39.545 15.499 1.00 12.01 89 CYS A C 1
ATOM 699 O O . CYS A 1 91 ? 15.994 39.932 14.573 1.00 13.31 89 CYS A O 1
ATOM 702 N N . ALA A 1 92 ? 16.380 39.673 16.788 1.00 12.42 90 ALA A N 1
ATOM 703 C CA . ALA A 1 92 ? 15.100 40.272 17.157 1.00 12.27 90 ALA A CA 1
ATOM 704 C C . ALA A 1 92 ? 15.050 41.724 16.681 1.00 13.52 90 ALA A C 1
ATOM 705 O O . ALA A 1 92 ? 14.050 42.155 16.149 1.00 14.65 90 ALA A O 1
ATOM 707 N N . LEU A 1 93 ? 16.134 42.464 16.876 1.00 12.47 91 LEU A N 1
ATOM 708 C CA . LEU A 1 93 ? 16.222 43.853 16.392 1.00 13.39 91 LEU A CA 1
ATOM 709 C C . LEU A 1 93 ? 16.085 43.939 14.884 1.00 13.48 91 LEU A C 1
ATOM 710 O O . LEU A 1 93 ? 15.423 44.817 14.386 1.00 15.09 91 LEU A O 1
ATOM 715 N N . ALA A 1 94 ? 16.699 43.006 14.174 1.00 12.15 92 ALA A N 1
ATOM 716 C CA . ALA A 1 94 ? 16.643 43.014 12.724 1.00 13.04 92 ALA A CA 1
ATOM 717 C C . ALA A 1 94 ? 15.202 42.733 12.269 1.00 15.37 92 ALA A C 1
ATOM 718 O O . ALA A 1 94 ? 14.708 43.346 11.306 1.00 16.36 92 ALA A O 1
ATOM 720 N N . GLU A 1 95 ? 14.515 41.789 12.900 1.00 12.92 93 GLU A N 1
ATOM 721 C CA . GLU A 1 95 ? 13.107 41.569 12.579 1.00 14.84 93 GLU A CA 1
ATOM 722 C C . GLU A 1 95 ? 12.236 42.796 12.847 1.00 15.64 93 GLU A C 1
ATOM 723 O O . GLU A 1 95 ? 11.318 43.094 12.077 1.00 17.11 93 GLU A O 1
ATOM 729 N N . LEU A 1 96 ? 12.537 43.499 13.938 1.00 16.14 94 LEU A N 1
ATOM 730 C CA . LEU A 1 96 ? 11.775 44.683 14.336 1.00 19.13 94 LEU A CA 1
ATOM 731 C C . LEU A 1 96 ? 11.8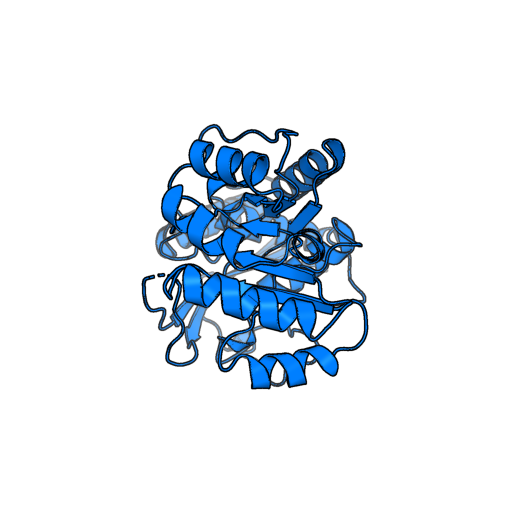01 45.740 13.280 1.00 19.76 94 LEU A C 1
ATOM 732 O O . LEU A 1 96 ? 10.769 46.397 12.978 1.00 22.21 94 LEU A O 1
ATOM 737 N N . THR A 1 97 ? 12.966 45.905 12.679 1.00 18.02 95 THR A N 1
ATOM 738 C CA . THR A 1 97 ? 13.147 46.893 11.631 1.00 19.79 95 THR A CA 1
ATOM 739 C C . THR A 1 97 ? 12.933 46.341 10.206 1.00 19.57 95 THR A C 1
ATOM 740 O O . THR A 1 97 ? 13.104 47.068 9.230 1.00 23.08 95 THR A O 1
ATOM 744 N N . ASP A 1 98 ? 12.545 45.077 10.095 1.00 19.23 96 ASP A N 1
ATOM 745 C CA . ASP A 1 98 ? 12.316 44.396 8.816 1.00 19.30 96 ASP A CA 1
ATOM 746 C C . ASP A 1 98 ? 13.575 44.344 7.951 1.00 19.35 96 ASP A C 1
ATOM 747 O O . ASP A 1 98 ? 13.497 44.392 6.718 1.00 21.71 96 ASP A O 1
ATOM 752 N N . THR A 1 99 ? 14.743 44.218 8.586 1.00 17.54 97 THR A N 1
ATOM 753 C CA . THR A 1 99 ? 16.035 44.136 7.916 1.00 17.92 97 THR A CA 1
ATOM 754 C C . THR A 1 99 ? 16.680 42.743 7.866 1.00 16.47 97 THR A C 1
ATOM 755 O O . THR A 1 99 ? 17.768 42.610 7.322 1.00 19.15 97 THR A O 1
ATOM 759 N N . LEU A 1 100 ? 16.025 41.739 8.435 1.00 15.48 98 LEU A N 1
ATOM 760 C CA . LEU A 1 100 ? 16.413 40.323 8.181 1.00 15.73 98 LEU A CA 1
ATOM 761 C C . LEU A 1 100 ? 15.508 39.801 7.087 1.00 13.90 98 LEU A C 1
ATOM 762 O O . LEU A 1 100 ? 14.325 39.685 7.303 1.00 15.58 98 LEU A O 1
ATOM 767 N N . PRO A 1 101 ? 16.033 39.590 5.885 1.00 14.17 99 PRO A N 1
ATOM 768 C CA . PRO A 1 101 ? 15.136 39.295 4.757 1.00 15.08 99 PRO A CA 1
ATOM 769 C C . PRO A 1 101 ? 14.318 38.015 4.907 1.00 14.52 99 PRO A C 1
ATOM 770 O O . PRO A 1 101 ? 14.727 37.084 5.562 1.00 13.43 99 PRO A O 1
ATOM 774 N N . GLN A 1 102 ? 13.136 38.016 4.312 1.00 15.27 100 GLN A N 1
ATOM 775 C CA . GLN A 1 102 ? 12.415 36.762 4.091 1.00 17.32 100 GLN A CA 1
ATOM 776 C C . GLN A 1 102 ? 13.113 35.941 3.028 1.00 16.89 100 GLN A C 1
ATOM 777 O O . GLN A 1 102 ? 13.800 36.481 2.141 1.00 19.14 100 GLN A O 1
ATOM 783 N N . ALA A 1 103 ? 12.855 34.641 3.057 1.00 15.53 101 ALA A N 1
ATOM 784 C CA . ALA A 1 103 ? 13.486 33.708 2.158 1.00 16.22 101 ALA A CA 1
ATOM 785 C C . ALA A 1 103 ? 12.453 32.828 1.494 1.00 15.16 101 ALA A C 1
ATOM 786 O O . ALA A 1 103 ? 11.546 32.365 2.150 1.00 16.16 101 ALA A O 1
ATOM 788 N N . ALA A 1 104 ? 12.732 32.528 0.232 1.00 16.28 102 ALA A N 1
ATOM 789 C CA . ALA A 1 104 ? 11.994 31.492 -0.517 1.00 16.53 102 ALA A CA 1
ATOM 790 C C . ALA A 1 104 ? 12.389 30.147 0.018 1.00 17.48 102 ALA A C 1
ATOM 791 O O . ALA A 1 104 ? 11.573 29.310 0.353 1.00 16.66 102 ALA A O 1
ATOM 793 N N . ASN A 1 105 ? 13.693 29.906 0.086 1.00 15.65 103 ASN A N 1
ATOM 794 C CA . ASN A 1 105 ? 14.183 28.569 0.364 1.00 16.86 103 ASN A CA 1
ATOM 795 C C . ASN A 1 105 ? 14.664 28.417 1.807 1.00 17.14 103 ASN A C 1
ATOM 796 O O . ASN A 1 105 ? 15.409 29.265 2.323 1.00 17.64 103 ASN A O 1
ATOM 801 N N . TYR A 1 106 ? 14.274 27.317 2.412 1.00 15.51 104 TYR A N 1
ATOM 802 C CA . TYR A 1 106 ? 14.669 26.864 3.734 1.00 15.77 104 TYR A CA 1
ATOM 803 C C . TYR A 1 106 ? 15.445 25.584 3.487 1.00 17.09 104 TYR A C 1
ATOM 804 O O . TYR A 1 106 ? 14.834 24.527 3.411 1.00 18.86 104 TYR A O 1
ATOM 813 N N . ARG A 1 107 ? 16.762 25.730 3.323 1.00 19.09 105 ARG A N 1
ATOM 814 C CA . ARG A 1 107 ? 17.640 24.657 2.781 1.00 18.57 105 ARG A CA 1
ATOM 815 C C . ARG A 1 107 ? 18.535 24.123 3.882 1.00 17.04 105 ARG A C 1
ATOM 816 O O . ARG A 1 107 ? 18.860 24.853 4.815 1.00 15.01 105 ARG A O 1
ATOM 824 N N . ALA A 1 108 ? 18.971 22.870 3.735 1.00 16.56 106 ALA A N 1
ATOM 825 C CA . ALA A 1 108 ? 19.970 22.269 4.632 1.00 15.99 106 ALA A CA 1
ATOM 826 C C . ALA A 1 108 ? 20.657 21.116 3.918 1.00 16.00 106 ALA A C 1
ATOM 827 O O . ALA A 1 108 ? 19.986 20.287 3.306 1.00 18.55 106 ALA A O 1
ATOM 829 N N . ALA A 1 109 ? 21.980 21.087 3.996 1.00 15.77 107 ALA A N 1
ATOM 830 C CA . ALA A 1 109 ? 22.745 19.947 3.570 1.00 15.71 107 ALA A CA 1
ATOM 831 C C . ALA A 1 109 ? 22.406 18.759 4.425 1.00 15.16 107 ALA A C 1
ATOM 832 O O . ALA A 1 109 ? 22.527 18.831 5.634 1.00 14.67 107 ALA A O 1
ATOM 834 N N . PRO A 1 110 ? 21.990 17.632 3.844 1.00 13.31 108 PRO A N 1
ATOM 835 C CA . PRO A 1 110 ? 21.616 16.493 4.676 1.00 14.57 108 PRO A CA 1
ATOM 836 C C . PRO A 1 110 ? 22.803 15.961 5.463 1.00 15.33 108 PRO A C 1
ATOM 837 O O . PRO A 1 110 ? 23.874 15.780 4.891 1.00 14.83 108 PRO A O 1
ATOM 841 N N . LEU A 1 111 ? 22.590 15.707 6.749 1.00 15.86 109 LEU A N 1
ATOM 842 C CA . LEU A 1 111 ? 23.594 15.191 7.642 1.00 18.26 109 LEU A CA 1
ATOM 843 C C . LEU A 1 111 ? 23.315 13.696 7.689 1.00 20.22 109 LEU A C 1
ATOM 844 O O . LEU A 1 111 ? 22.224 13.245 8.062 1.00 21.10 109 LEU A O 1
ATOM 849 N N . CYS A 1 112 ? 24.256 12.923 7.174 1.00 19.77 110 CYS A N 1
ATOM 850 C CA . CYS A 1 112 ? 24.025 11.525 6.884 1.00 20.97 110 CYS A CA 1
ATOM 851 C C . CYS A 1 112 ? 24.946 10.607 7.671 1.00 22.58 110 CYS A C 1
ATOM 852 O O . CYS A 1 112 ? 26.087 10.953 7.983 1.00 23.11 110 CYS A O 1
ATOM 855 N N . ASN A 1 113 ? 24.421 9.429 7.980 1.00 24.89 111 ASN A N 1
ATOM 856 C CA . ASN A 1 113 ? 25.203 8.361 8.596 1.00 25.79 111 ASN A CA 1
ATOM 857 C C . ASN A 1 113 ? 24.708 6.975 8.161 1.00 25.76 111 ASN A C 1
ATOM 858 O O . ASN A 1 113 ? 23.807 6.846 7.326 1.00 26.61 111 ASN A O 1
ATOM 863 N N . GLY A 1 114 ? 25.335 5.937 8.682 1.00 24.29 112 GLY A N 1
ATOM 864 C CA . GLY A 1 114 ? 24.798 4.595 8.554 1.00 24.22 112 GLY A CA 1
ATOM 865 C C . GLY A 1 114 ? 25.411 3.799 7.429 1.00 22.88 112 GLY A C 1
ATOM 866 O O . GLY A 1 114 ? 26.494 4.106 6.961 1.00 23.39 112 GLY A O 1
ATOM 867 N N . ASP A 1 115 ? 24.697 2.769 6.992 1.00 21.52 113 ASP A N 1
ATOM 868 C CA . ASP A 1 115 ? 25.208 1.850 5.991 1.00 20.16 113 ASP A CA 1
ATOM 869 C C . ASP A 1 115 ? 25.548 2.631 4.741 1.00 17.98 113 ASP A C 1
ATOM 870 O O . ASP A 1 115 ? 24.694 3.366 4.219 1.00 19.95 113 ASP A O 1
ATOM 875 N N . PRO A 1 116 ? 26.780 2.482 4.244 1.00 17.29 114 PRO A N 1
ATOM 876 C CA . PRO A 1 116 ? 27.193 3.196 3.034 1.00 16.40 114 PRO A CA 1
ATOM 877 C C . PRO A 1 116 ? 26.309 2.940 1.810 1.00 16.57 114 PRO A C 1
ATOM 878 O O . PRO A 1 116 ? 25.924 3.869 1.137 1.00 16.98 114 PRO A O 1
ATOM 882 N N . ASP A 1 117 ? 25.972 1.701 1.501 1.00 16.40 115 ASP A N 1
ATOM 883 C CA . ASP A 1 117 ? 25.120 1.410 0.379 1.00 17.30 115 ASP A CA 1
ATOM 884 C C . ASP A 1 117 ? 23.756 2.052 0.481 1.00 18.41 115 ASP A C 1
ATOM 885 O O . ASP A 1 117 ? 23.233 2.531 -0.533 1.00 19.36 115 ASP A O 1
ATOM 890 N N . ASP A 1 118 ? 23.175 2.060 1.694 1.00 18.11 116 ASP A N 1
ATOM 891 C CA . ASP A 1 118 ? 21.847 2.665 1.888 1.00 18.44 116 ASP A CA 1
ATOM 892 C C . ASP A 1 118 ? 21.932 4.174 1.640 1.00 17.87 116 ASP A C 1
ATOM 893 O O . ASP A 1 118 ? 20.994 4.774 1.119 1.00 19.16 116 ASP A O 1
ATOM 898 N N . LEU A 1 119 ? 23.056 4.753 2.003 1.00 18.27 117 LEU A N 1
ATOM 899 C CA . LEU A 1 119 ? 23.261 6.189 1.808 1.00 18.91 117 LEU A CA 1
ATOM 900 C C . LEU A 1 119 ? 23.424 6.464 0.339 1.00 18.92 117 LEU A C 1
ATOM 901 O O . LEU A 1 119 ? 22.889 7.453 -0.188 1.00 18.85 117 LEU A O 1
ATOM 906 N N . ILE A 1 120 ? 24.128 5.577 -0.342 1.00 17.66 118 ILE A N 1
ATOM 907 C CA . ILE A 1 120 ? 24.241 5.765 -1.811 1.00 17.46 118 ILE A CA 1
ATOM 908 C C . ILE A 1 120 ? 22.845 5.860 -2.422 1.00 19.10 118 ILE A C 1
ATOM 909 O O . ILE A 1 120 ? 22.567 6.746 -3.248 1.00 18.29 118 ILE A O 1
ATOM 914 N N . LEU A 1 121 ? 21.958 4.932 -2.055 1.00 19.83 119 LEU A N 1
ATOM 915 C CA . LEU A 1 121 ? 20.622 4.914 -2.653 1.00 21.45 119 LEU A CA 1
ATOM 916 C C . LEU A 1 121 ? 19.887 6.224 -2.378 1.00 20.86 119 LEU A C 1
ATOM 917 O O . LEU A 1 121 ? 19.192 6.770 -3.252 1.00 23.19 119 LEU A O 1
ATOM 922 N N . LYS A 1 122 ? 20.026 6.729 -1.155 1.00 20.23 120 LYS A N 1
ATOM 923 C CA . LYS A 1 122 ? 19.380 7.962 -0.727 1.00 21.58 120 LYS A CA 1
ATOM 924 C C . LYS A 1 122 ? 19.892 9.165 -1.501 1.00 22.67 120 LYS A C 1
ATOM 925 O O . LYS A 1 122 ? 19.122 10.019 -1.954 1.00 23.01 120 LYS A O 1
ATOM 931 N N . LEU A 1 123 ? 21.214 9.276 -1.594 1.00 21.44 121 LEU A N 1
ATOM 932 C CA . LEU A 1 123 ? 21.804 10.414 -2.284 1.00 20.93 121 LEU A CA 1
ATOM 933 C C . LEU A 1 123 ? 21.548 10.386 -3.783 1.00 21.49 121 LEU A C 1
ATOM 934 O O . LEU A 1 123 ? 21.507 11.452 -4.416 1.00 19.33 121 LEU A O 1
ATOM 939 N N . ALA A 1 124 ? 21.423 9.202 -4.383 1.00 21.87 122 ALA A N 1
ATOM 940 C CA . ALA A 1 124 ? 21.194 9.148 -5.844 1.00 25.66 122 ALA A CA 1
ATOM 941 C C . ALA A 1 124 ? 19.815 9.706 -6.214 1.00 28.96 122 ALA A C 1
ATOM 942 O O . ALA A 1 124 ? 19.634 10.262 -7.298 1.00 30.30 122 ALA A O 1
ATOM 944 N N . ASP A 1 125 ? 18.872 9.587 -5.290 1.00 32.77 123 ASP A N 1
ATOM 945 C CA . ASP A 1 125 ? 17.506 10.100 -5.474 1.00 35.90 123 ASP A CA 1
ATOM 946 C C . ASP A 1 125 ? 17.365 11.591 -5.085 1.00 37.22 123 ASP A C 1
ATOM 947 O O . ASP A 1 125 ? 16.254 12.101 -4.999 1.00 38.70 123 ASP A O 1
ATOM 952 N N . MET A 1 126 ? 18.472 12.297 -4.852 1.00 37.77 124 MET A N 1
ATOM 953 C CA . MET A 1 126 ? 18.404 13.701 -4.442 1.00 39.44 124 MET A CA 1
ATOM 954 C C . MET A 1 126 ? 18.172 14.561 -5.674 1.00 40.52 124 MET A C 1
ATOM 955 O O . MET A 1 126 ? 18.860 14.409 -6.679 1.00 40.27 124 MET A O 1
ATOM 960 N N . PRO A 1 127 ? 17.210 15.474 -5.602 1.00 42.68 125 PRO A N 1
ATOM 961 C CA . PRO A 1 127 ? 17.063 16.494 -6.640 1.00 43.35 125 PRO A CA 1
ATOM 962 C C . PRO A 1 127 ? 17.982 17.698 -6.374 1.00 43.07 125 PRO A C 1
ATOM 963 O O . PRO A 1 127 ? 18.332 17.994 -5.211 1.00 43.91 125 PRO A O 1
ATOM 967 N N . GLY A 1 128 ? 18.388 18.363 -7.454 1.00 41.87 126 GLY A N 1
ATOM 968 C CA . GLY A 1 128 ? 19.204 19.564 -7.367 1.00 40.81 126 GLY A CA 1
ATOM 969 C C . GLY A 1 128 ? 20.676 19.222 -7.162 1.00 39.48 126 GLY A C 1
ATOM 970 O O . GLY A 1 128 ? 21.095 18.084 -7.385 1.00 38.07 126 GLY A O 1
ATOM 971 N N . GLU A 1 129 ? 21.474 20.198 -6.740 1.00 38.13 127 GLU A N 1
ATOM 972 C CA . GLU A 1 129 ? 22.893 19.916 -6.564 1.00 36.99 127 GLU A CA 1
ATOM 973 C C . GLU A 1 129 ? 23.045 19.001 -5.341 1.00 33.59 127 GLU A C 1
ATOM 974 O O . GLU A 1 129 ? 22.406 19.227 -4.309 1.00 33.97 127 GLU A O 1
ATOM 980 N N . LYS A 1 130 ? 23.846 17.940 -5.480 1.00 28.39 128 LYS A N 1
ATOM 981 C CA . LYS A 1 130 ? 23.973 16.912 -4.454 1.00 24.76 128 LYS A CA 1
ATOM 982 C C . LYS A 1 130 ? 25.138 17.252 -3.541 1.00 21.50 128 LYS A C 1
ATOM 983 O O . LYS A 1 130 ? 26.302 17.148 -3.933 1.00 19.82 128 LYS A O 1
ATOM 989 N N . VAL A 1 131 ? 24.797 17.764 -2.367 1.00 21.07 129 VAL A N 1
ATOM 990 C CA . VAL A 1 131 ? 25.755 18.082 -1.305 1.00 21.76 129 VAL A CA 1
ATOM 991 C C . VAL A 1 131 ? 25.226 17.333 -0.074 1.00 21.90 129 VAL A C 1
ATOM 992 O O . VAL A 1 131 ? 24.020 17.362 0.206 1.00 25.85 129 VAL A O 1
ATOM 996 N N . ALA A 1 132 ? 26.096 16.651 0.661 1.00 17.42 130 ALA A N 1
ATOM 997 C CA . ALA A 1 132 ? 25.721 15.984 1.913 1.00 15.28 130 ALA A CA 1
ATOM 998 C C . ALA A 1 132 ? 26.886 16.102 2.863 1.00 14.23 130 ALA A C 1
ATOM 999 O O . ALA A 1 132 ? 28.009 16.252 2.402 1.00 14.38 130 ALA A O 1
ATOM 1001 N N . LYS A 1 133 ? 26.620 16.027 4.168 1.00 14.47 131 LYS A N 1
ATOM 1002 C CA . LYS A 1 133 ? 27.655 16.080 5.181 1.00 14.31 131 LYS A CA 1
ATOM 1003 C C . LYS A 1 133 ? 27.721 14.755 5.959 1.00 15.63 131 LYS A C 1
ATOM 1004 O O . LYS A 1 133 ? 26.710 14.183 6.343 1.00 16.19 131 LYS A O 1
ATOM 1010 N N . VAL A 1 134 ? 28.939 14.282 6.160 1.00 15.53 132 VAL A N 1
ATOM 1011 C CA . VAL A 1 134 ? 29.224 13.010 6.787 1.00 16.79 132 VAL A CA 1
ATOM 1012 C C . VAL A 1 134 ? 30.313 13.259 7.831 1.00 16.65 132 VAL A C 1
ATOM 1013 O O . VAL A 1 134 ? 31.311 13.917 7.580 1.00 15.79 132 VAL A O 1
ATOM 1017 N N . ARG A 1 135 ? 30.123 12.711 9.013 1.00 16.09 133 ARG A N 1
ATOM 1018 C CA . ARG A 1 135 ? 31.148 12.751 10.023 1.00 17.09 133 ARG A CA 1
ATOM 1019 C C . ARG A 1 135 ? 32.215 11.682 9.766 1.00 17.55 133 ARG A C 1
ATOM 1020 O O . ARG A 1 135 ? 31.900 10.548 9.339 1.00 18.15 133 ARG A O 1
ATOM 1028 N N . VAL A 1 136 ? 33.466 12.041 10.014 1.00 16.73 134 VAL A N 1
ATOM 1029 C CA . VAL A 1 136 ? 34.600 11.109 9.962 1.00 16.60 134 VAL A CA 1
ATOM 1030 C C . VAL A 1 136 ? 35.305 11.235 11.309 1.00 17.50 134 VAL A C 1
ATOM 1031 O O . VAL A 1 136 ? 34.975 12.115 12.121 1.00 17.97 134 VAL A O 1
ATOM 1035 N N . GLY A 1 137 ? 36.233 10.320 11.550 1.00 17.18 135 GLY A N 1
ATOM 1036 C CA . GLY A 1 137 ? 37.018 10.367 12.765 1.00 18.52 135 GLY A CA 1
ATOM 1037 C C . GLY A 1 137 ? 36.421 9.596 13.908 1.00 20.31 135 GLY A C 1
ATOM 1038 O O . GLY A 1 137 ? 36.906 9.796 15.019 1.00 23.13 135 GLY A O 1
ATOM 1039 N N . LEU A 1 138 ? 35.386 8.788 13.688 1.00 19.18 136 LEU A N 1
ATOM 1040 C CA . LEU A 1 138 ? 34.792 7.933 14.734 1.00 20.97 136 LEU A CA 1
ATOM 1041 C C . LEU A 1 138 ? 35.304 6.516 14.526 1.00 20.07 136 LEU A C 1
ATOM 1042 O O . LEU A 1 138 ? 35.904 5.884 15.413 1.00 22.39 136 LEU A O 1
ATOM 1047 N N . TYR A 1 139 ? 35.059 6.018 13.329 1.00 19.67 137 TYR A N 1
ATOM 1048 C CA . TYR A 1 139 ? 35.773 4.843 12.829 1.00 19.27 137 TYR A CA 1
ATOM 1049 C C . TYR A 1 139 ? 37.253 5.127 12.619 1.00 18.43 137 TYR A C 1
ATOM 1050 O O . TYR A 1 139 ? 37.719 6.266 12.740 1.00 18.40 137 TYR A O 1
ATOM 1059 N N . GLU A 1 140 ? 38.019 4.093 12.297 1.00 19.70 138 GLU A N 1
ATOM 1060 C CA . GLU A 1 140 ? 39.404 4.289 11.923 1.00 20.21 138 GLU A CA 1
ATOM 1061 C C . GLU A 1 140 ? 39.526 4.912 10.519 1.00 18.86 138 GLU A C 1
ATOM 1062 O O . GLU A 1 140 ? 38.591 4.857 9.697 1.00 17.79 138 GLU A O 1
ATOM 1068 N N . ALA A 1 141 ? 40.683 5.483 10.253 1.00 18.67 139 ALA A N 1
ATOM 1069 C CA . ALA A 1 141 ? 40.877 6.299 9.063 1.00 18.33 139 ALA A CA 1
ATOM 1070 C C . ALA A 1 141 ? 40.701 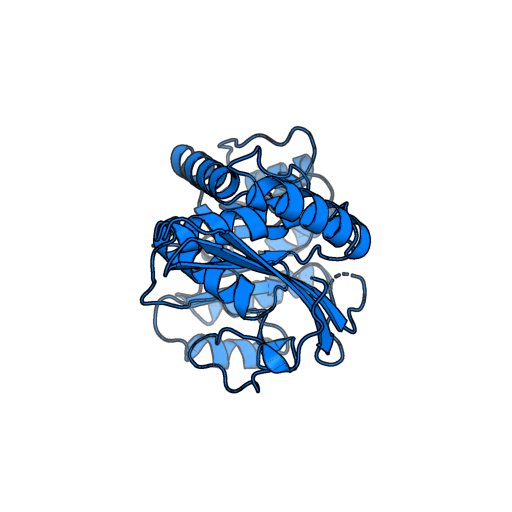5.503 7.744 1.00 18.45 139 ALA A C 1
ATOM 1071 O O . ALA A 1 141 ? 40.131 6.001 6.774 1.00 17.44 139 ALA A O 1
ATOM 1073 N N . VAL A 1 142 ? 41.169 4.264 7.702 1.00 18.27 140 VAL A N 1
ATOM 1074 C CA . VAL A 1 142 ? 41.021 3.423 6.527 1.00 20.02 140 VAL A CA 1
ATOM 1075 C C . VAL A 1 142 ? 39.569 3.255 6.144 1.00 18.65 140 VAL A C 1
ATOM 1076 O O . VAL A 1 142 ? 39.208 3.418 4.971 1.00 17.95 140 VAL A O 1
ATOM 1080 N N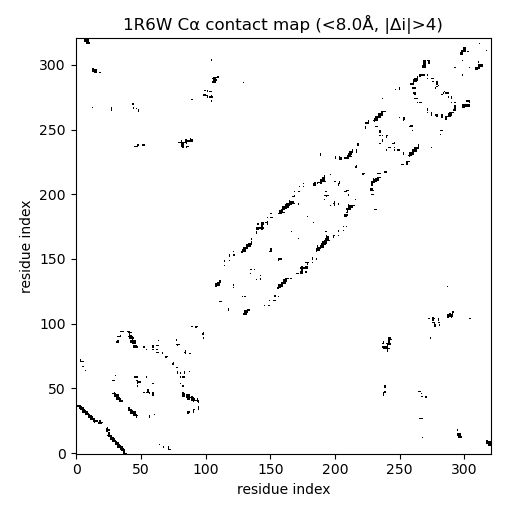 . ARG A 1 143 ? 38.724 2.922 7.128 1.00 17.74 141 ARG A N 1
ATOM 1081 C CA . ARG A 1 143 ? 37.292 2.725 6.907 1.00 16.70 141 ARG A CA 1
ATOM 1082 C C . ARG A 1 143 ? 36.711 4.018 6.376 1.00 15.26 141 ARG A C 1
ATOM 1083 O O . ARG A 1 143 ? 35.968 4.014 5.374 1.00 14.30 141 ARG A O 1
ATOM 1091 N N . ASP A 1 144 ? 37.035 5.129 7.036 1.00 13.76 142 ASP A N 1
ATOM 1092 C CA . ASP A 1 144 ? 36.515 6.429 6.563 1.00 13.63 142 ASP A CA 1
ATOM 1093 C C . ASP A 1 144 ? 36.897 6.730 5.106 1.00 13.44 142 ASP A C 1
ATOM 1094 O O . ASP A 1 144 ? 36.031 7.169 4.321 1.00 12.48 142 ASP A O 1
ATOM 1099 N N . GLY A 1 145 ? 38.170 6.530 4.743 1.00 13.09 143 GLY A N 1
ATOM 1100 C CA . GLY A 1 145 ? 38.610 6.781 3.373 1.00 13.66 143 GLY A CA 1
ATOM 1101 C C . GLY A 1 145 ? 37.937 5.860 2.373 1.00 14.30 143 GLY A C 1
ATOM 1102 O O . GLY A 1 145 ? 37.533 6.303 1.290 1.00 13.42 143 GLY A O 1
ATOM 1103 N N . MET A 1 146 ? 37.824 4.580 2.724 1.00 13.98 144 MET A N 1
ATOM 1104 C CA . MET A 1 146 ? 37.163 3.628 1.834 1.00 13.89 144 MET A CA 1
ATOM 1105 C C . MET A 1 146 ? 35.699 3.995 1.592 1.00 12.73 144 MET A C 1
ATOM 1106 O O . MET A 1 146 ? 35.223 3.906 0.467 1.00 12.78 144 MET A O 1
ATOM 1111 N N . VAL A 1 147 ? 34.992 4.391 2.638 1.00 13.29 145 VAL A N 1
ATOM 1112 C CA . VAL A 1 147 ? 33.578 4.746 2.522 1.00 13.01 145 VAL A CA 1
ATOM 1113 C C . VAL A 1 147 ? 33.392 6.026 1.738 1.00 13.07 145 VAL A C 1
ATOM 1114 O O . VAL A 1 147 ? 32.563 6.075 0.849 1.00 11.42 145 VAL A O 1
ATOM 1118 N N . VAL A 1 148 ? 34.191 7.037 2.028 1.00 13.51 146 VAL A N 1
ATOM 1119 C CA . VAL A 1 148 ? 34.143 8.285 1.226 1.00 12.20 146 VAL A CA 1
ATOM 1120 C C . VAL A 1 148 ? 34.397 7.945 -0.252 1.00 12.15 146 VAL A C 1
ATOM 1121 O O . VAL A 1 148 ? 33.678 8.439 -1.150 1.00 12.59 146 VAL A O 1
ATOM 1125 N N . ASN A 1 149 ? 35.370 7.093 -0.521 1.00 13.00 147 ASN A N 1
ATOM 1126 C CA . ASN A 1 149 ? 35.667 6.754 -1.898 1.00 13.37 147 ASN A CA 1
ATOM 1127 C C . ASN A 1 149 ? 34.488 6.056 -2.583 1.00 12.86 147 ASN A C 1
ATOM 1128 O O . ASN A 1 149 ? 34.162 6.319 -3.751 1.00 13.59 147 ASN A O 1
ATOM 1133 N N . LEU A 1 150 ? 33.855 5.159 -1.831 1.00 13.26 148 LEU A N 1
ATOM 1134 C CA . LEU A 1 150 ? 32.677 4.447 -2.351 1.00 12.94 148 LEU A CA 1
ATOM 1135 C C . LEU A 1 150 ? 31.553 5.397 -2.733 1.00 12.24 148 LEU A C 1
ATOM 1136 O O . LEU A 1 150 ? 30.899 5.253 -3.785 1.00 14.75 148 LEU A O 1
ATOM 1141 N N . LEU A 1 151 ? 31.297 6.367 -1.873 1.00 13.50 149 LEU A N 1
ATOM 1142 C CA . LEU A 1 151 ? 30.239 7.343 -2.100 1.00 12.62 149 LEU A CA 1
ATOM 1143 C C . LEU A 1 151 ? 30.529 8.212 -3.307 1.00 12.70 149 LEU A C 1
ATOM 1144 O O . LEU A 1 151 ? 29.672 8.423 -4.159 1.00 13.10 149 LEU A O 1
ATOM 1149 N N . LEU A 1 152 ? 31.752 8.700 -3.392 1.00 12.93 150 LEU A N 1
ATOM 1150 C CA . LEU A 1 152 ? 32.101 9.573 -4.479 1.00 13.04 150 LEU A CA 1
ATOM 1151 C C . LEU A 1 152 ? 32.150 8.837 -5.828 1.00 14.38 150 LEU A C 1
ATOM 1152 O O . LEU A 1 152 ? 31.771 9.397 -6.852 1.00 15.34 150 LEU A O 1
ATOM 1157 N N . GLU A 1 153 ? 32.570 7.579 -5.817 1.00 14.20 151 GLU A N 1
ATOM 1158 C CA . GLU A 1 153 ? 32.612 6.779 -7.041 1.00 15.88 151 GLU A CA 1
ATOM 1159 C C . GLU A 1 153 ? 31.211 6.439 -7.497 1.00 16.52 151 GLU A C 1
ATOM 1160 O O . GLU A 1 153 ? 30.933 6.351 -8.683 1.00 18.59 151 GLU A O 1
ATOM 1166 N N . ALA A 1 154 ? 30.318 6.225 -6.533 1.00 15.04 152 ALA A N 1
ATOM 1167 C CA . ALA A 1 154 ? 28.918 5.869 -6.853 1.00 16.71 152 ALA A CA 1
ATOM 1168 C C . ALA A 1 154 ? 28.113 6.967 -7.511 1.00 16.69 152 ALA A C 1
ATOM 1169 O O . ALA A 1 154 ? 27.259 6.698 -8.360 1.00 18.69 152 ALA A O 1
ATOM 1171 N N . ILE A 1 155 ? 28.344 8.212 -7.098 1.00 16.82 153 ILE A N 1
ATOM 1172 C CA . ILE A 1 155 ? 27.519 9.358 -7.481 1.00 17.01 153 ILE A CA 1
ATOM 1173 C C . ILE A 1 155 ? 28.462 10.439 -8.017 1.00 17.58 153 ILE A C 1
ATOM 1174 O O . ILE A 1 155 ? 29.048 11.193 -7.235 1.00 15.99 153 ILE A O 1
ATOM 1179 N N . PRO A 1 156 ? 28.671 10.475 -9.336 1.00 18.37 154 PRO A N 1
ATOM 1180 C CA . PRO A 1 156 ? 29.643 11.401 -9.940 1.00 18.65 154 PRO A CA 1
ATOM 1181 C C . PRO A 1 156 ? 29.439 12.871 -9.676 1.00 18.06 154 PRO A C 1
ATOM 1182 O O . PRO A 1 156 ? 30.423 13.606 -9.726 1.00 17.93 154 PRO A O 1
ATOM 1186 N N . ASP A 1 157 ? 28.218 13.288 -9.395 1.00 17.59 155 ASP A N 1
ATOM 1187 C CA . ASP A 1 157 ? 27.932 14.672 -9.113 1.00 18.41 155 ASP A CA 1
ATOM 1188 C C . ASP A 1 157 ? 27.723 14.972 -7.632 1.00 16.31 155 ASP A C 1
ATOM 1189 O O . ASP A 1 157 ? 27.289 16.057 -7.273 1.00 18.40 155 ASP A O 1
ATOM 1194 N N . LEU A 1 158 ? 28.113 14.028 -6.776 1.00 16.35 156 LEU A N 1
ATOM 1195 C CA . LEU A 1 158 ? 28.075 14.260 -5.330 1.00 16.85 156 LEU A CA 1
ATOM 1196 C C . LEU A 1 158 ? 29.270 15.075 -4.860 1.00 17.02 156 LEU A C 1
ATOM 1197 O O . LEU A 1 158 ? 30.395 14.851 -5.269 1.00 17.73 156 LEU A O 1
ATOM 1202 N N . HIS A 1 159 ? 28.999 16.012 -3.970 1.00 16.19 157 HIS A N 1
ATOM 1203 C CA . HIS A 1 159 ? 30.016 16.756 -3.295 1.00 17.97 157 HIS A CA 1
ATOM 1204 C C . HIS A 1 159 ? 29.803 16.554 -1.800 1.00 17.92 157 HIS A C 1
ATOM 1205 O O . HIS A 1 159 ? 28.685 16.732 -1.283 1.00 19.98 157 HIS A O 1
ATOM 1212 N N . LEU A 1 160 ? 30.828 16.069 -1.126 1.00 15.53 158 LEU A N 1
ATOM 1213 C CA . LEU A 1 160 ? 30.716 15.729 0.288 1.00 13.92 158 LEU A CA 1
ATOM 1214 C C . LEU A 1 160 ? 31.420 16.752 1.131 1.00 13.62 158 LEU A C 1
ATOM 1215 O O . LEU A 1 160 ? 32.520 17.156 0.829 1.00 14.36 158 LEU A O 1
ATOM 1220 N N . ARG A 1 161 ? 30.754 17.163 2.206 1.00 12.89 159 ARG A N 1
ATOM 1221 C CA . ARG A 1 161 ? 31.362 17.870 3.310 1.00 12.59 159 ARG A CA 1
ATOM 1222 C C . ARG A 1 161 ? 31.622 16.848 4.389 1.00 12.45 159 ARG A C 1
ATOM 1223 O O . ARG A 1 161 ? 30.770 16.004 4.679 1.00 13.45 159 ARG A O 1
ATOM 1231 N N . LEU A 1 162 ? 32.808 16.876 4.939 1.00 11.87 160 LEU A N 1
ATOM 1232 C CA . LEU A 1 162 ? 33.226 15.920 5.961 1.00 11.71 160 LEU A CA 1
ATOM 1233 C C . LEU A 1 162 ? 33.596 16.711 7.185 1.00 12.33 160 LEU A C 1
ATOM 1234 O O . LEU A 1 162 ? 33.928 17.891 7.042 1.00 13.41 160 LEU A O 1
ATOM 1239 N N . ASP A 1 163 ? 33.566 16.076 8.353 1.00 12.42 161 ASP A N 1
ATOM 1240 C CA . ASP A 1 163 ? 33.955 16.758 9.580 1.00 12.49 161 ASP A CA 1
ATOM 1241 C C . ASP A 1 163 ? 34.588 15.722 10.487 1.00 13.23 161 ASP A C 1
ATOM 1242 O O . ASP A 1 163 ? 33.923 14.773 10.860 1.00 14.32 161 ASP A O 1
ATOM 1247 N N . ALA A 1 164 ? 35.877 15.936 10.774 1.00 14.73 162 ALA A N 1
ATOM 1248 C CA . ALA A 1 164 ? 36.655 15.120 11.705 1.00 14.35 162 ALA A CA 1
ATOM 1249 C C . ALA A 1 164 ? 36.694 15.675 13.129 1.00 17.00 162 ALA A C 1
ATOM 1250 O O . ALA A 1 164 ? 37.172 14.973 14.047 1.00 17.57 162 ALA A O 1
ATOM 1252 N N . ASN A 1 165 ? 36.226 16.899 13.323 1.00 16.10 163 ASN A N 1
ATOM 1253 C CA . ASN A 1 165 ? 36.209 17.508 14.688 1.00 17.55 163 ASN A CA 1
ATOM 1254 C C . ASN A 1 165 ? 37.576 17.319 15.372 1.00 17.78 163 ASN A C 1
ATOM 1255 O O . ASN A 1 165 ? 37.659 16.895 16.517 1.00 20.34 163 ASN A O 1
ATOM 1260 N N . ARG A 1 166 ? 38.625 17.662 14.643 1.00 17.83 164 ARG A N 1
ATOM 1261 C CA . ARG A 1 166 ? 40.018 17.612 15.098 1.00 18.37 164 ARG A CA 1
ATOM 1262 C C . ARG A 1 166 ? 40.437 16.243 15.618 1.00 19.56 164 ARG A C 1
ATOM 1263 O O . ARG A 1 166 ? 41.243 16.154 16.533 1.00 21.43 164 ARG A O 1
ATOM 1271 N N . ALA A 1 167 ? 39.938 15.172 15.024 1.00 18.99 165 ALA A N 1
ATOM 1272 C CA . ALA A 1 167 ? 40.271 13.830 15.513 1.00 18.90 165 ALA A CA 1
ATOM 1273 C C . ALA A 1 167 ? 41.677 13.341 15.217 1.00 20.26 165 ALA A C 1
ATOM 1274 O O . ALA A 1 167 ? 42.183 12.507 15.969 1.00 22.90 165 ALA A O 1
ATOM 1276 N N . TRP A 1 168 ? 42.270 13.765 14.110 1.00 18.11 166 TRP A N 1
ATOM 1277 C CA . TRP A 1 168 ? 43.397 13.023 13.518 1.00 17.50 166 TRP A CA 1
ATOM 1278 C C . TRP A 1 168 ? 44.781 13.580 13.810 1.00 17.45 166 TRP A C 1
ATOM 1279 O O . TRP A 1 168 ? 45.014 14.792 13.850 1.00 18.53 166 TRP A O 1
ATOM 1290 N N . THR A 1 169 ? 45.759 12.664 13.874 1.00 18.79 167 THR A N 1
ATOM 1291 C CA . THR A 1 169 ? 47.160 12.999 13.712 1.00 19.28 167 THR A CA 1
ATOM 1292 C C . THR A 1 169 ? 47.457 13.129 12.227 1.00 19.64 167 THR A C 1
ATOM 1293 O O . THR A 1 169 ? 46.608 12.722 11.396 1.00 18.94 167 THR A O 1
ATOM 1297 N N . PRO A 1 170 ? 48.601 13.691 11.858 1.00 20.59 168 PRO A N 1
ATOM 1298 C CA . PRO A 1 170 ? 49.034 13.653 10.464 1.00 20.27 168 PRO A CA 1
ATOM 1299 C C . PRO A 1 170 ? 48.960 12.245 9.868 1.00 19.03 168 PRO A C 1
ATOM 1300 O O . PRO A 1 170 ? 48.506 12.118 8.743 1.00 18.80 168 PRO A O 1
ATOM 1304 N N . LEU A 1 171 ? 49.387 11.212 10.595 1.00 19.91 169 LEU A N 1
ATOM 1305 C CA . LEU A 1 171 ? 49.379 9.879 10.019 1.00 20.29 169 LEU A CA 1
ATOM 1306 C C . LEU A 1 171 ? 47.941 9.411 9.739 1.00 19.14 169 LEU A C 1
ATOM 1307 O O . LEU A 1 171 ? 47.703 8.810 8.701 1.00 19.80 169 LEU A O 1
ATOM 1312 N N . LYS A 1 172 ? 47.002 9.675 10.643 1.00 17.48 170 LYS A N 1
ATOM 1313 C CA . LYS A 1 172 ? 45.627 9.243 10.427 1.00 17.36 170 LYS A CA 1
ATOM 1314 C C . LYS A 1 172 ? 45.058 9.978 9.216 1.00 16.51 170 LYS A C 1
ATOM 1315 O O . LYS A 1 172 ? 44.335 9.380 8.423 1.00 15.69 170 LYS A O 1
ATOM 1321 N N . GLY A 1 173 ? 45.378 11.263 9.053 1.00 15.92 171 GLY A N 1
ATOM 1322 C CA . GLY A 1 173 ? 44.930 12.023 7.885 1.00 15.24 171 GLY A CA 1
ATOM 1323 C C . GLY A 1 173 ? 45.435 11.418 6.591 1.00 15.31 171 GLY A C 1
ATOM 1324 O O . GLY A 1 173 ? 44.705 11.323 5.618 1.00 15.63 171 GLY A O 1
ATOM 1325 N N . GLN A 1 174 ? 46.679 10.932 6.625 1.00 16.00 172 GLN A N 1
ATOM 1326 C CA . GLN A 1 174 ? 47.272 10.262 5.478 1.00 16.43 172 GLN A CA 1
ATOM 1327 C C . GLN A 1 174 ? 46.606 8.930 5.178 1.00 15.93 172 GLN A C 1
ATOM 1328 O O . GLN A 1 174 ? 46.331 8.640 4.020 1.00 15.17 172 GLN A O 1
ATOM 1334 N N . GLN A 1 175 ? 46.313 8.140 6.189 1.00 16.36 173 GLN A N 1
ATOM 1335 C CA . GLN A 1 175 ? 45.674 6.846 6.041 1.00 17.52 173 GLN A CA 1
ATOM 1336 C C . GLN A 1 175 ? 44.296 7.067 5.441 1.00 17.59 173 GLN A C 1
ATOM 1337 O O . GLN A 1 175 ? 43.850 6.334 4.577 1.00 18.31 173 GLN A O 1
ATOM 1343 N N . PHE A 1 176 ? 43.618 8.113 5.877 1.00 15.59 174 PHE A N 1
ATOM 1344 C CA . PHE A 1 176 ? 42.326 8.444 5.280 1.00 13.88 174 PHE A CA 1
ATOM 1345 C C . PHE A 1 176 ? 42.482 8.762 3.784 1.00 14.60 174 PHE A C 1
ATOM 1346 O O . PHE A 1 176 ? 41.801 8.170 2.942 1.00 13.76 174 PHE A O 1
ATOM 1354 N N . ALA A 1 177 ? 43.336 9.723 3.453 1.00 12.86 175 ALA A N 1
ATOM 1355 C CA . ALA A 1 177 ? 43.467 10.273 2.098 1.00 12.50 175 ALA A CA 1
ATOM 1356 C C . ALA A 1 177 ? 43.872 9.192 1.105 1.00 11.99 175 ALA A C 1
ATOM 1357 O O . ALA A 1 177 ? 43.424 9.187 -0.039 1.00 13.98 175 ALA A O 1
ATOM 1359 N N . LYS A 1 178 ? 44.726 8.285 1.576 1.00 13.94 176 LYS A N 1
ATOM 1360 C CA . LYS A 1 178 ? 45.278 7.252 0.684 1.00 14.04 176 LYS A CA 1
ATOM 1361 C C . LYS A 1 178 ? 44.174 6.423 0.009 1.00 13.98 176 LYS A C 1
ATOM 1362 O O . LYS A 1 178 ? 44.329 5.937 -1.130 1.00 15.37 176 LYS A O 1
ATOM 1368 N N . TYR A 1 179 ? 43.057 6.266 0.710 1.00 14.65 177 TYR A N 1
ATOM 1369 C CA . TYR A 1 179 ? 41.925 5.457 0.234 1.00 13.72 177 TYR A CA 1
ATOM 1370 C C . TYR A 1 179 ? 40.920 6.231 -0.613 1.00 14.45 177 TYR A C 1
ATOM 1371 O O . TYR A 1 179 ? 40.004 5.646 -1.176 1.00 15.22 177 TYR A O 1
ATOM 1380 N N . VAL A 1 180 ? 41.108 7.539 -0.710 1.00 13.49 178 VAL A N 1
ATOM 1381 C CA . VAL A 1 180 ? 40.292 8.373 -1.600 1.00 13.08 178 VAL A CA 1
ATOM 1382 C C . VAL A 1 180 ? 40.998 8.613 -2.919 1.00 12.72 178 VAL A C 1
ATOM 1383 O O . VAL A 1 180 ? 42.051 9.215 -2.981 1.00 13.24 178 VAL A O 1
ATOM 1387 N N . ASN A 1 181 ? 40.420 8.083 -3.990 1.00 13.50 179 ASN A N 1
ATOM 1388 C CA . ASN A 1 181 ? 40.940 8.238 -5.333 1.00 14.55 179 ASN A CA 1
ATOM 1389 C C . ASN A 1 181 ? 41.247 9.685 -5.618 1.00 14.53 179 ASN A C 1
ATOM 1390 O O . ASN A 1 181 ? 40.396 10.557 -5.464 1.00 13.24 179 ASN A O 1
ATOM 1395 N N . PRO A 1 182 ? 42.472 10.014 -6.001 1.00 14.99 180 PRO A N 1
ATOM 1396 C CA . PRO A 1 182 ? 42.806 11.423 -6.236 1.00 16.00 180 PRO A CA 1
ATOM 1397 C C . PRO A 1 182 ? 41.924 12.125 -7.257 1.00 14.46 180 PRO A C 1
ATOM 1398 O O . PRO A 1 182 ? 41.735 13.337 -7.196 1.00 15.01 180 PRO A O 1
ATOM 1402 N N . ASP A 1 183 ? 41.343 11.358 -8.183 1.00 14.84 181 ASP A N 1
ATOM 1403 C CA . ASP A 1 183 ? 40.463 11.920 -9.205 1.00 15.89 181 ASP A CA 1
ATOM 1404 C C . ASP A 1 183 ? 39.103 12.348 -8.649 1.00 15.00 181 ASP A C 1
ATOM 1405 O O . ASP A 1 183 ? 38.349 13.036 -9.360 1.00 17.59 181 ASP A O 1
ATOM 1410 N N . TYR A 1 184 ? 38.782 11.917 -7.429 1.00 14.17 182 TYR A N 1
ATOM 1411 C CA . TYR A 1 184 ? 37.537 12.289 -6.731 1.00 13.86 182 TYR A CA 1
ATOM 1412 C C . TYR A 1 184 ? 37.750 13.283 -5.594 1.00 15.20 182 TYR A C 1
ATOM 1413 O O . TYR A 1 184 ? 36.796 13.771 -5.035 1.00 13.25 182 TYR A O 1
ATOM 1422 N N . ARG A 1 185 ? 38.985 13.531 -5.225 1.00 14.14 183 ARG A N 1
ATOM 1423 C CA . ARG A 1 185 ? 39.256 14.340 -4.005 1.00 13.74 183 ARG A CA 1
ATOM 1424 C C . ARG A 1 185 ? 38.693 15.751 -4.128 1.00 15.00 183 ARG A C 1
ATOM 1425 O O . ARG A 1 185 ? 38.341 16.357 -3.103 1.00 13.59 183 ARG A O 1
ATOM 1433 N N . ASP A 1 186 ? 38.598 16.276 -5.359 1.00 14.59 184 ASP A N 1
ATOM 1434 C CA . ASP A 1 186 ? 38.027 17.586 -5.621 1.00 16.61 184 ASP A CA 1
ATOM 1435 C C . ASP A 1 186 ? 36.557 17.682 -5.232 1.00 15.39 184 ASP A C 1
ATOM 1436 O O . ASP A 1 186 ? 36.036 18.773 -5.024 1.00 16.81 184 ASP A O 1
ATOM 1441 N N . ARG A 1 187 ? 35.880 16.536 -5.133 1.00 14.12 185 ARG A N 1
ATOM 1442 C CA . ARG A 1 187 ? 34.489 16.515 -4.757 1.00 14.08 185 ARG A CA 1
ATOM 1443 C C . ARG A 1 187 ? 34.287 16.306 -3.268 1.00 13.90 185 ARG A C 1
ATOM 1444 O O . ARG A 1 187 ? 33.144 16.122 -2.823 1.00 14.58 185 ARG A O 1
ATOM 1452 N N . ILE A 1 188 ? 35.369 16.311 -2.478 1.00 14.01 186 ILE A N 1
ATOM 1453 C CA . ILE A 1 188 ? 35.255 16.639 -1.071 1.00 13.20 186 ILE A CA 1
ATOM 1454 C C . ILE A 1 188 ? 35.221 18.169 -1.041 1.00 14.03 186 ILE A C 1
ATOM 1455 O O . ILE A 1 188 ? 36.234 18.836 -1.265 1.00 14.12 186 ILE A O 1
ATOM 1460 N N . ALA A 1 189 ? 34.013 18.734 -0.863 1.00 14.00 187 ALA A N 1
ATOM 1461 C CA . ALA A 1 189 ? 33.856 20.186 -0.891 1.00 14.50 187 ALA A CA 1
ATOM 1462 C C . ALA A 1 189 ? 34.721 20.804 0.186 1.00 14.01 187 ALA A C 1
ATOM 1463 O O . ALA A 1 189 ? 35.386 21.812 -0.047 1.00 15.03 187 ALA A O 1
ATOM 1465 N N . PHE A 1 190 ? 34.728 20.176 1.345 1.00 12.26 188 PHE A N 1
ATOM 1466 C CA . PHE A 1 190 ? 35.677 20.536 2.366 1.00 12.08 188 PHE A CA 1
ATOM 1467 C C . PHE A 1 190 ? 35.645 19.482 3.456 1.00 11.63 188 PHE A C 1
ATOM 1468 O O . PHE A 1 190 ? 34.624 18.818 3.651 1.00 12.86 188 PHE A O 1
ATOM 1476 N N . LEU A 1 191 ? 36.756 19.369 4.166 1.00 12.16 189 LEU A N 1
ATOM 1477 C CA . LEU A 1 191 ? 36.884 18.532 5.337 1.00 11.87 189 LEU A CA 1
ATOM 1478 C C . LEU A 1 191 ? 37.142 19.473 6.522 1.00 12.66 189 LEU A C 1
ATOM 1479 O O . LEU A 1 191 ? 38.182 20.103 6.597 1.00 11.56 189 LEU A O 1
ATOM 1484 N N . GLU A 1 192 ? 36.156 19.589 7.403 1.00 12.67 190 GLU A N 1
ATOM 1485 C CA . GLU A 1 192 ? 36.267 20.452 8.579 1.00 12.00 190 GLU A CA 1
ATOM 1486 C C . GLU A 1 192 ? 37.251 19.872 9.581 1.00 12.48 190 GLU A C 1
ATOM 1487 O O . GLU A 1 192 ? 37.095 18.727 9.989 1.00 13.32 190 GLU A O 1
ATOM 1493 N N . GLU A 1 193 ? 38.217 20.694 9.965 1.00 13.89 191 GLU A N 1
ATOM 1494 C CA . GLU A 1 193 ? 39.092 20.444 11.112 1.00 13.00 191 GLU A CA 1
ATOM 1495 C C . GLU A 1 193 ? 39.661 19.025 11.163 1.00 14.02 191 GLU A C 1
ATOM 1496 O O . GLU A 1 193 ? 39.363 18.280 12.081 1.00 14.30 191 GLU A O 1
ATOM 1502 N N . PRO A 1 194 ? 40.402 18.634 10.127 1.00 13.94 192 PRO A N 1
ATOM 1503 C CA . PRO A 1 194 ? 40.867 17.231 10.104 1.00 16.32 192 PRO A CA 1
ATOM 1504 C C . PRO A 1 194 ? 41.700 16.833 11.306 1.00 15.75 192 PRO A C 1
ATOM 1505 O O . PRO A 1 194 ? 41.526 15.754 11.831 1.00 17.53 192 PRO A O 1
ATOM 1509 N N . CYS A 1 195 ? 42.570 17.723 11.765 1.00 16.87 193 CYS A N 1
ATOM 1510 C CA . CYS A 1 195 ? 43.627 17.328 12.679 1.00 17.68 193 CYS A CA 1
ATOM 1511 C C . CYS A 1 195 ? 43.537 18.032 14.014 1.00 19.90 193 CYS A C 1
ATOM 1512 O O . CYS A 1 195 ? 42.880 19.053 14.148 1.00 18.78 193 CYS A O 1
ATOM 1515 N N . LYS A 1 196 ? 44.252 17.477 14.997 1.00 22.38 194 LYS A N 1
ATOM 1516 C CA . LYS A 1 196 ? 44.266 18.005 16.361 1.00 22.64 194 LYS A CA 1
ATOM 1517 C C . LYS A 1 196 ? 44.787 19.422 16.434 1.00 22.30 194 LYS A C 1
ATOM 1518 O O . LYS A 1 196 ? 44.277 20.192 17.227 1.00 25.40 194 LYS A O 1
ATOM 1524 N N . THR A 1 197 ? 45.779 19.783 15.614 1.00 22.02 195 THR A N 1
ATOM 1525 C CA . THR A 1 197 ? 46.229 21.163 15.494 1.00 21.48 195 THR A CA 1
ATOM 1526 C C . THR A 1 197 ? 45.963 21.770 14.132 1.00 20.26 195 THR A C 1
ATOM 1527 O O . THR A 1 197 ? 45.957 21.094 13.092 1.00 19.54 195 THR A O 1
ATOM 1531 N N . ARG A 1 198 ? 45.816 23.077 14.097 1.00 20.07 196 ARG A N 1
ATOM 1532 C CA . ARG A 1 198 ? 45.569 23.772 12.865 1.00 17.44 196 ARG A CA 1
ATOM 1533 C C . ARG A 1 198 ? 46.770 23.667 11.883 1.00 18.34 196 ARG A C 1
ATOM 1534 O O . ARG A 1 198 ? 46.602 23.592 10.679 1.00 18.12 196 ARG A O 1
ATOM 1542 N N . ASP A 1 199 ? 48.003 23.680 12.400 1.00 19.07 197 ASP A N 1
ATOM 1543 C CA . ASP A 1 199 ? 49.152 23.523 11.525 1.00 18.59 197 ASP A CA 1
ATOM 1544 C C . ASP A 1 199 ? 49.116 22.147 10.829 1.00 16.53 197 ASP A C 1
ATOM 1545 O O . ASP A 1 199 ? 49.405 22.055 9.655 1.00 18.06 197 ASP A O 1
ATOM 1550 N N . ASP A 1 200 ? 48.756 21.129 11.568 1.00 16.84 198 ASP A N 1
ATOM 1551 C CA . ASP A 1 200 ? 48.651 19.761 11.017 1.00 17.77 198 ASP A CA 1
ATOM 1552 C C . ASP A 1 200 ? 47.515 19.719 10.011 1.00 18.52 198 ASP A C 1
ATOM 1553 O O . ASP A 1 200 ? 47.650 19.144 8.930 1.00 17.16 198 ASP A O 1
ATOM 1558 N N . SER A 1 201 ? 46.431 20.434 10.281 1.00 17.77 199 SER A N 1
ATOM 1559 C CA . SER A 1 201 ? 45.344 20.482 9.290 1.00 15.33 199 SER A CA 1
ATOM 1560 C C . SER A 1 201 ? 45.785 21.169 8.015 1.00 15.24 199 SER A C 1
ATOM 1561 O O . SER A 1 201 ? 45.436 20.722 6.926 1.00 17.02 199 SER A O 1
ATOM 1564 N N . ARG A 1 202 ? 46.529 22.292 8.120 1.00 13.48 200 ARG A N 1
ATOM 1565 C CA . ARG A 1 202 ? 47.006 23.019 6.961 1.00 16.75 200 ARG A CA 1
ATOM 1566 C C . ARG A 1 202 ? 47.951 22.130 6.152 1.00 16.28 200 ARG A C 1
ATOM 1567 O O . ARG A 1 202 ? 47.911 22.137 4.952 1.00 15.82 200 ARG A O 1
ATOM 1575 N N . ALA A 1 203 ? 48.805 21.393 6.823 1.00 18.20 201 ALA A N 1
ATOM 1576 C CA . ALA A 1 203 ? 49.724 20.473 6.126 1.00 17.40 201 ALA A CA 1
ATOM 1577 C C . ALA A 1 203 ? 48.929 19.354 5.428 1.00 17.48 201 ALA A C 1
ATOM 1578 O O . ALA A 1 203 ? 49.223 19.022 4.278 1.00 18.12 201 ALA A O 1
ATOM 1580 N N . PHE A 1 204 ? 47.915 18.823 6.108 1.00 17.39 202 PHE A N 1
ATOM 1581 C CA . PHE A 1 204 ? 47.024 17.812 5.496 1.00 15.63 202 PHE A CA 1
ATOM 1582 C C . PHE A 1 204 ? 46.480 18.371 4.192 1.00 15.31 202 PHE A C 1
ATOM 1583 O O . PHE A 1 204 ? 46.504 17.725 3.151 1.00 16.05 202 PHE A O 1
ATOM 1591 N N . ALA A 1 205 ? 45.927 19.594 4.216 1.00 13.60 203 ALA A N 1
ATOM 1592 C CA . ALA A 1 205 ? 45.350 20.177 3.018 1.00 15.84 203 ALA A CA 1
ATOM 1593 C C . ALA A 1 205 ? 46.362 20.332 1.916 1.00 17.46 203 ALA A C 1
ATOM 1594 O O . ALA A 1 205 ? 46.054 20.026 0.771 1.00 16.89 203 ALA A O 1
ATOM 1596 N N . ARG A 1 206 ? 47.550 20.854 2.256 1.00 17.53 204 ARG A N 1
ATOM 1597 C CA . ARG A 1 206 ? 48.556 21.127 1.242 1.00 19.87 204 ARG A CA 1
ATOM 1598 C C . ARG A 1 206 ? 49.121 19.853 0.652 1.00 18.92 204 ARG A C 1
ATOM 1599 O O . ARG A 1 206 ? 49.427 19.823 -0.536 1.00 20.23 204 ARG A O 1
ATOM 1603 N N . GLU A 1 207 ? 49.256 18.840 1.485 1.00 18.72 205 GLU A N 1
ATOM 1604 C CA . GLU A 1 207 ? 49.971 17.611 1.113 1.00 18.82 205 GLU A CA 1
ATOM 1605 C C . GLU A 1 207 ? 49.046 16.629 0.383 1.00 19.01 205 GLU A C 1
ATOM 1606 O O . GLU A 1 207 ? 49.503 15.955 -0.541 1.00 17.47 205 GLU A O 1
ATOM 1612 N N . THR A 1 208 ? 47.770 16.545 0.781 1.00 17.60 206 THR A N 1
ATOM 1613 C CA . THR A 1 208 ? 46.787 15.631 0.136 1.00 15.93 206 THR A CA 1
ATOM 1614 C C . THR A 1 208 ? 45.941 16.212 -0.976 1.00 16.92 206 THR A C 1
ATOM 1615 O O . THR A 1 208 ? 45.319 15.472 -1.747 1.00 16.63 206 THR A O 1
ATOM 1619 N N . GLY A 1 209 ? 45.854 17.535 -1.074 1.00 16.68 207 GLY A N 1
ATOM 1620 C CA . GLY A 1 209 ? 45.043 18.168 -2.069 1.00 17.14 207 GLY A CA 1
ATOM 1621 C C . GLY A 1 209 ? 43.592 18.230 -1.664 1.00 17.69 207 GLY A C 1
ATOM 1622 O O . GLY A 1 209 ? 42.811 18.697 -2.435 1.00 21.46 207 GLY A O 1
ATOM 1623 N N . ILE A 1 210 ? 43.259 17.747 -0.482 1.00 16.37 208 ILE A N 1
ATOM 1624 C CA . ILE A 1 210 ? 41.857 17.716 -0.028 1.00 15.41 208 ILE A CA 1
ATOM 1625 C C . ILE A 1 210 ? 41.590 19.033 0.704 1.00 15.37 208 ILE A C 1
ATOM 1626 O O . ILE A 1 210 ? 42.317 19.395 1.639 1.00 16.50 208 ILE A O 1
ATOM 1631 N N . ALA A 1 211 ? 40.540 19.713 0.287 1.00 13.39 209 ALA A N 1
ATOM 1632 C CA . ALA A 1 211 ? 40.204 21.032 0.832 1.00 13.92 209 ALA A CA 1
ATOM 1633 C C . ALA A 1 211 ? 39.747 20.885 2.256 1.00 13.67 209 ALA A C 1
ATOM 1634 O O . ALA A 1 211 ? 38.999 19.970 2.587 1.00 13.79 209 ALA A O 1
ATOM 1636 N N . ILE A 1 212 ? 40.169 21.826 3.102 1.00 13.32 210 ILE A N 1
ATOM 1637 C CA . ILE A 1 212 ? 39.706 21.850 4.473 1.00 12.42 210 ILE A CA 1
ATOM 1638 C C . ILE A 1 212 ? 38.864 23.068 4.769 1.00 11.29 210 ILE A C 1
ATOM 1639 O O . ILE A 1 212 ? 38.872 24.039 4.028 1.00 12.01 210 ILE A O 1
ATOM 1644 N N . ALA A 1 213 ? 38.160 23.005 5.885 1.00 10.90 211 ALA A N 1
ATOM 1645 C CA . ALA A 1 213 ? 37.420 24.146 6.401 1.00 10.87 211 ALA A CA 1
ATOM 1646 C C . ALA A 1 213 ? 37.737 24.327 7.853 1.00 11.08 211 ALA A C 1
ATOM 1647 O O . ALA A 1 213 ? 38.030 23.377 8.578 1.00 13.39 211 ALA A O 1
ATOM 1649 N N . TRP A 1 214 ? 37.627 25.565 8.307 1.00 11.38 212 TRP A N 1
ATOM 1650 C CA . TRP A 1 214 ? 37.714 25.834 9.722 1.00 11.43 212 TRP A CA 1
ATOM 1651 C C . TRP A 1 214 ? 36.310 25.957 10.298 1.00 11.09 212 TRP A C 1
ATOM 1652 O O . TRP A 1 214 ? 35.432 26.499 9.624 1.00 11.92 212 TRP A O 1
ATOM 1663 N N . ASP A 1 215 ? 36.122 25.476 11.520 1.00 11.08 213 ASP A N 1
ATOM 1664 C CA . ASP A 1 215 ? 34.857 25.531 12.234 1.00 10.77 213 ASP A CA 1
ATOM 1665 C C . ASP A 1 215 ? 35.175 26.011 13.671 1.00 11.87 213 ASP A C 1
ATOM 1666 O O . ASP A 1 215 ? 35.185 27.206 13.895 1.00 12.79 213 ASP A O 1
ATOM 1671 N N . GLU A 1 216 ? 35.489 25.091 14.578 1.00 12.84 214 GLU A N 1
ATOM 1672 C CA . GLU A 1 216 ? 35.941 25.406 15.952 1.00 15.13 214 GLU A CA 1
ATOM 1673 C C . GLU A 1 216 ? 36.987 26.525 15.984 1.00 14.41 214 GLU A C 1
ATOM 1674 O O . GLU A 1 216 ? 36.967 27.401 16.864 1.00 13.89 214 GLU A O 1
ATOM 1680 N N . SER A 1 217 ? 37.881 26.526 15.012 1.00 13.69 215 SER A N 1
ATOM 1681 C CA . SER A 1 217 ? 38.959 27.510 14.955 1.00 12.67 215 SER A CA 1
ATOM 1682 C C . SER A 1 217 ? 38.478 28.966 14.979 1.00 12.89 215 SER A C 1
ATOM 1683 O O . SER A 1 217 ? 39.162 29.850 15.536 1.00 13.55 215 SER A O 1
ATOM 1686 N N . LEU A 1 218 ? 37.309 29.216 14.378 1.00 12.81 216 LEU A N 1
ATOM 1687 C CA . LEU A 1 218 ? 36.787 30.578 14.208 1.00 12.94 216 LEU A CA 1
ATOM 1688 C C . LEU A 1 218 ? 36.509 31.215 15.566 1.00 12.26 216 LEU A C 1
ATOM 1689 O O . LEU A 1 218 ? 36.464 32.440 15.662 1.00 13.67 216 LEU A O 1
ATOM 1694 N N . ARG A 1 219 ? 36.248 30.393 16.591 1.00 13.49 217 ARG A N 1
ATOM 1695 C CA . ARG A 1 219 ? 35.873 30.922 17.918 1.00 14.82 217 ARG A CA 1
ATOM 1696 C C . ARG A 1 219 ? 37.052 30.989 18.863 1.00 15.63 217 ARG A C 1
ATOM 1697 O O . ARG A 1 219 ? 36.906 31.457 19.996 1.00 18.71 217 ARG A O 1
ATOM 1705 N N . GLU A 1 220 ? 38.201 30.539 18.406 1.00 15.81 218 GLU A N 1
ATOM 1706 C CA . GLU A 1 220 ? 39.412 30.575 19.225 1.00 16.70 218 GLU A CA 1
ATOM 1707 C C . GLU A 1 220 ? 39.955 31.987 19.245 1.00 17.18 218 GLU A C 1
ATOM 1708 O O . GLU A 1 220 ? 39.906 32.728 18.260 1.00 17.39 218 GLU A O 1
ATOM 1714 N N . PRO A 1 221 ? 40.561 32.370 20.381 1.00 19.89 219 PRO A N 1
ATOM 1715 C CA . PRO A 1 221 ? 41.286 33.612 20.424 1.00 21.47 219 PRO A CA 1
ATOM 1716 C C . PRO A 1 221 ? 42.352 33.623 19.332 1.00 18.68 219 PRO A C 1
ATOM 1717 O O . PRO A 1 221 ? 43.069 32.628 19.031 1.00 21.74 219 PRO A O 1
ATOM 1721 N N . ASP A 1 222 ? 42.396 34.796 18.752 1.00 17.75 220 ASP A N 1
ATOM 1722 C CA . ASP A 1 222 ? 43.350 35.202 17.748 1.00 16.03 220 ASP A CA 1
ATOM 1723 C C . ASP A 1 222 ? 43.099 34.644 16.363 1.00 14.95 220 ASP A C 1
ATOM 1724 O O . ASP A 1 222 ? 43.939 34.834 15.503 1.00 15.68 220 ASP A O 1
ATOM 1729 N N . PHE A 1 223 ? 41.972 33.964 16.139 1.00 15.67 221 PHE A N 1
ATOM 1730 C CA . PHE A 1 223 ? 41.666 33.574 14.778 1.00 14.84 221 PHE A CA 1
ATOM 1731 C C . PHE A 1 223 ? 41.637 34.780 13.862 1.00 15.59 221 PHE A C 1
ATOM 1732 O O . PHE A 1 223 ? 41.052 35.818 14.204 1.00 16.46 221 PHE A O 1
ATOM 1740 N N . ALA A 1 224 ? 42.203 34.616 12.686 1.00 15.66 222 ALA A N 1
ATOM 1741 C CA . ALA A 1 224 ? 42.106 35.608 11.632 1.00 17.09 222 ALA A CA 1
ATOM 1742 C C . ALA A 1 224 ? 41.699 34.952 10.318 1.00 16.43 222 ALA A C 1
ATOM 1743 O O . ALA A 1 224 ? 42.139 33.855 9.994 1.00 16.90 222 ALA A O 1
ATOM 1745 N N . PHE A 1 225 ? 40.853 35.633 9.560 1.00 18.24 223 PHE A N 1
ATOM 1746 C CA . PHE A 1 225 ? 40.523 35.124 8.237 1.00 19.77 223 PHE A CA 1
ATOM 1747 C C . PHE A 1 225 ? 41.765 35.239 7.255 1.00 22.63 223 PHE A C 1
ATOM 1748 O O . PHE A 1 225 ? 42.242 36.303 7.082 1.00 25.54 223 PHE A O 1
ATOM 1756 N N . VAL A 1 226 ? 42.172 34.129 6.622 1.00 26.17 224 VAL A N 1
ATOM 1757 C CA . VAL A 1 226 ? 43.408 34.004 5.787 1.00 26.24 224 VAL A CA 1
ATOM 1758 C C . VAL A 1 226 ? 43.196 33.117 4.593 1.00 29.13 224 VAL A C 1
ATOM 1759 O O . VAL A 1 226 ? 42.676 31.994 4.722 1.00 29.96 224 VAL A O 1
ATOM 1763 N N . ALA A 1 227 ? 43.631 33.608 3.421 1.00 30.73 225 ALA A N 1
ATOM 1764 C CA . ALA A 1 227 ? 43.654 32.794 2.219 1.00 33.25 225 ALA A CA 1
ATOM 1765 C C . ALA A 1 227 ? 44.958 32.022 2.284 1.00 34.72 225 ALA A C 1
ATOM 1766 O O . ALA A 1 227 ? 46.022 32.617 2.449 1.00 33.74 225 ALA A O 1
ATOM 1768 N N . GLU A 1 228 ? 44.865 30.700 2.192 1.00 35.13 226 GLU A N 1
ATOM 1769 C CA . GLU A 1 228 ? 46.046 29.838 2.213 1.00 35.81 226 GLU A CA 1
ATOM 1770 C C . GLU A 1 228 ? 45.754 28.547 1.473 1.00 35.93 226 GLU A C 1
ATOM 1771 O O . GLU A 1 228 ? 44.610 28.071 1.460 1.00 34.82 226 GLU A O 1
ATOM 1777 N N . GLU A 1 229 ? 46.773 27.991 0.832 1.00 34.39 227 GLU A N 1
ATOM 1778 C CA . GLU A 1 229 ? 46.577 26.855 -0.051 1.00 33.59 227 GLU A CA 1
ATOM 1779 C C . GLU A 1 229 ? 45.889 25.812 0.802 1.00 31.30 227 GLU A C 1
ATOM 1780 O O . GLU A 1 229 ? 46.276 25.567 1.939 1.00 32.21 227 GLU A O 1
ATOM 1786 N N . GLY A 1 230 ? 44.832 25.243 0.257 1.00 28.43 228 GLY A N 1
ATOM 1787 C CA . GLY A 1 230 ? 44.210 24.130 0.917 1.00 25.73 228 GLY A CA 1
ATOM 1788 C C . GLY A 1 230 ? 43.000 24.506 1.738 1.00 22.33 228 GLY A C 1
ATOM 1789 O O . GLY A 1 230 ? 42.218 23.629 1.966 1.00 19.77 228 GLY A O 1
ATOM 1790 N N . VAL A 1 231 ? 42.866 25.760 2.201 1.00 19.79 229 VAL A N 1
ATOM 1791 C CA . VAL A 1 231 ? 41.673 26.127 2.983 1.00 17.61 229 VAL A CA 1
ATOM 1792 C C . VAL A 1 231 ? 40.648 26.694 2.014 1.00 17.26 229 VAL A C 1
ATOM 1793 O O . VAL A 1 231 ? 40.882 27.678 1.299 1.00 19.38 229 VAL A O 1
ATOM 1797 N N . ARG A 1 232 ? 39.498 26.045 1.933 1.00 14.88 230 ARG A N 1
ATOM 1798 C CA . ARG A 1 232 ? 38.524 26.454 0.987 1.00 16.11 230 ARG A CA 1
ATOM 1799 C C . ARG A 1 232 ? 37.247 27.000 1.599 1.00 13.62 230 ARG A C 1
ATOM 1800 O O . ARG A 1 232 ? 36.471 27.611 0.898 1.00 15.63 230 ARG A O 1
ATOM 1808 N N . ALA A 1 233 ? 37.048 26.831 2.898 1.00 13.85 231 ALA A N 1
ATOM 1809 C CA . ALA A 1 233 ? 35.782 27.226 3.485 1.00 12.39 231 ALA A CA 1
ATOM 1810 C C . ALA A 1 233 ? 35.915 27.506 4.963 1.00 11.98 231 ALA A C 1
ATOM 1811 O O . ALA A 1 233 ? 36.865 27.035 5.655 1.00 12.63 231 ALA A O 1
ATOM 1813 N N . VAL A 1 234 ? 34.932 28.256 5.464 1.00 11.98 232 VAL A N 1
ATOM 1814 C CA . VAL A 1 234 ? 34.771 28.494 6.881 1.00 11.42 232 VAL A CA 1
ATOM 1815 C C . VAL A 1 234 ? 33.321 28.188 7.282 1.00 11.46 232 VAL A C 1
ATOM 1816 O O . VAL A 1 234 ? 32.399 28.408 6.515 1.00 12.51 232 VAL A O 1
ATOM 1820 N N . VAL A 1 235 ? 33.141 27.654 8.471 1.00 11.58 233 VAL A N 1
ATOM 1821 C CA . VAL A 1 235 ? 31.842 27.266 8.995 1.00 11.05 233 VAL A CA 1
ATOM 1822 C C . VAL A 1 235 ? 31.498 28.215 10.139 1.00 11.27 233 VAL A C 1
ATOM 1823 O O . VAL A 1 235 ? 32.185 28.219 11.205 1.00 11.08 233 VAL A O 1
ATOM 1827 N N . ILE A 1 236 ? 30.466 29.024 9.924 1.00 10.90 234 ILE A N 1
ATOM 1828 C CA . ILE A 1 236 ? 30.088 30.119 10.830 1.00 10.80 234 ILE A CA 1
ATOM 1829 C C . ILE A 1 236 ? 28.815 29.671 11.517 1.00 11.42 234 ILE A C 1
ATOM 1830 O O . ILE A 1 236 ? 27.768 29.490 10.903 1.00 12.18 234 ILE A O 1
ATOM 1835 N N . LYS A 1 237 ? 28.919 29.436 12.804 1.00 10.42 235 LYS A N 1
ATOM 1836 C CA . LYS A 1 237 ? 27.792 29.067 13.689 1.00 10.85 235 LYS A CA 1
ATOM 1837 C C . LYS A 1 237 ? 27.376 30.275 14.519 1.00 10.58 235 LYS A C 1
ATOM 1838 O O . LYS A 1 237 ? 28.005 30.600 15.523 1.00 10.90 235 LYS A O 1
ATOM 1844 N N . PRO A 1 238 ? 26.359 30.987 14.067 1.00 11.31 236 PRO A N 1
ATOM 1845 C CA . PRO A 1 238 ? 26.027 32.252 14.712 1.00 11.06 236 PRO A CA 1
ATOM 1846 C C . PRO A 1 238 ? 25.811 32.227 16.203 1.00 11.30 236 PRO A C 1
ATOM 1847 O O . PRO A 1 238 ? 26.272 33.159 16.826 1.00 12.05 236 PRO A O 1
ATOM 1851 N N . THR A 1 239 ? 25.138 31.219 16.739 1.00 10.79 237 THR A N 1
ATOM 1852 C CA . THR A 1 239 ? 24.939 31.168 18.188 1.00 11.95 237 THR A CA 1
ATOM 1853 C C . THR A 1 239 ? 26.252 31.177 18.926 1.00 13.07 237 THR A C 1
ATOM 1854 O O . THR A 1 239 ? 26.305 31.717 20.003 1.00 12.11 237 THR A O 1
ATOM 1858 N N . LEU A 1 240 ? 27.303 30.603 18.346 1.00 12.88 238 LEU A N 1
ATOM 1859 C CA . LEU A 1 240 ? 28.640 30.567 18.997 1.00 12.99 238 LEU A CA 1
ATOM 1860 C C . LEU A 1 240 ? 29.532 31.764 18.674 1.00 13.40 238 LEU A C 1
ATOM 1861 O O . LEU A 1 240 ? 30.600 31.908 19.251 1.00 14.91 238 LEU A O 1
ATOM 1866 N N . THR A 1 241 ? 29.053 32.637 17.799 1.00 12.41 239 THR A N 1
ATOM 1867 C CA . THR A 1 241 ? 29.803 33.697 17.157 1.00 12.41 239 THR A CA 1
ATOM 1868 C C . THR A 1 241 ? 29.464 35.075 17.753 1.00 13.38 239 THR A C 1
ATOM 1869 O O . THR A 1 241 ? 30.352 35.804 18.226 1.00 15.04 239 THR A O 1
ATOM 1873 N N . GLY A 1 242 ? 28.190 35.424 17.715 1.00 12.82 240 GLY A N 1
ATOM 1874 C CA . GLY A 1 242 ? 27.738 36.729 18.171 1.00 13.51 240 GLY A CA 1
ATOM 1875 C C . GLY A 1 242 ? 26.661 37.329 17.321 1.00 12.52 240 GLY A C 1
ATOM 1876 O O . GLY A 1 242 ? 25.771 36.632 16.806 1.00 12.95 240 GLY A O 1
ATOM 1877 N N . SER A 1 243 ? 26.726 38.642 17.168 1.00 12.29 241 SER A N 1
ATOM 1878 C CA . SER A 1 243 ? 25.660 39.377 16.527 1.00 11.97 241 SER A CA 1
ATOM 1879 C C . SER A 1 243 ? 25.510 39.006 15.066 1.00 11.98 241 SER A C 1
ATOM 1880 O O . SER A 1 243 ? 26.479 38.582 14.403 1.00 11.07 241 SER A O 1
ATOM 1883 N N . LEU A 1 244 ? 24.306 39.229 14.555 1.00 12.84 242 LEU A N 1
ATOM 1884 C CA . LEU A 1 244 ? 24.066 39.138 13.133 1.00 12.98 242 LEU A C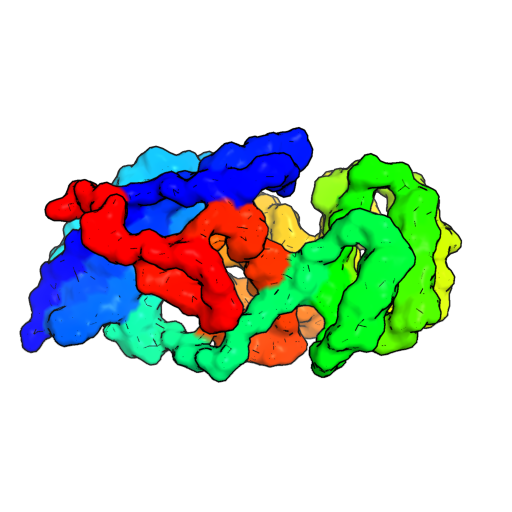A 1
ATOM 1885 C C . LEU A 1 244 ? 25.056 39.983 12.317 1.00 12.54 242 LEU A C 1
ATOM 1886 O O . LEU A 1 244 ? 25.545 39.539 11.273 1.00 12.61 242 LEU A O 1
ATOM 1891 N N . GLU A 1 245 ? 25.421 41.165 12.819 1.00 12.53 243 GLU A N 1
ATOM 1892 C CA . GLU A 1 245 ? 26.361 42.005 12.096 1.00 13.45 243 GLU A CA 1
ATOM 1893 C C . GLU A 1 245 ? 27.767 41.403 12.078 1.00 12.82 243 GLU A C 1
ATOM 1894 O O . GLU A 1 245 ? 28.474 41.494 11.067 1.00 12.69 243 GLU A O 1
ATOM 1900 N N . LYS A 1 246 ? 28.201 40.788 13.195 1.00 12.05 244 LYS A N 1
ATOM 1901 C CA . LYS A 1 246 ? 29.479 40.112 13.232 1.00 11.47 244 LYS A CA 1
ATOM 1902 C C . LYS A 1 246 ? 29.478 38.931 12.261 1.00 12.71 244 LYS A C 1
ATOM 1903 O O . LYS A 1 246 ? 30.435 38.706 11.526 1.00 12.95 244 LYS A O 1
ATOM 1909 N N . VAL A 1 247 ? 28.375 38.184 12.236 1.00 12.32 245 VAL A N 1
ATOM 1910 C CA . VAL A 1 247 ? 28.218 37.069 11.268 1.00 12.42 245 VAL A CA 1
ATOM 1911 C C . VAL A 1 247 ? 28.366 37.552 9.823 1.00 11.60 245 VAL A C 1
ATOM 1912 O O . VAL A 1 247 ? 29.100 36.976 9.027 1.00 11.83 245 VAL A O 1
ATOM 1916 N N . ARG A 1 248 ? 27.717 38.659 9.526 1.00 12.45 246 ARG A N 1
ATOM 1917 C CA . ARG A 1 248 ? 27.776 39.293 8.228 1.00 12.63 246 ARG A CA 1
ATOM 1918 C C . ARG A 1 248 ? 29.211 39.719 7.892 1.00 12.22 246 ARG A C 1
ATOM 1919 O O . ARG A 1 248 ? 29.698 39.503 6.771 1.00 13.62 246 ARG A O 1
ATOM 1927 N N . GLU A 1 249 ? 29.917 40.255 8.885 1.00 11.33 247 GLU A N 1
ATOM 1928 C CA . GLU A 1 249 ? 31.306 40.642 8.699 1.00 12.65 247 GLU A CA 1
ATOM 1929 C C . GLU A 1 249 ? 32.179 39.416 8.373 1.00 12.89 247 GLU A C 1
ATOM 1930 O O . GLU A 1 249 ? 33.096 39.485 7.539 1.00 12.37 247 GLU A O 1
ATOM 1936 N N . GLN A 1 250 ? 31.885 38.280 8.996 1.00 11.48 248 GLN A N 1
ATOM 1937 C CA . GLN A 1 250 ? 32.661 37.074 8.774 1.00 11.47 248 GLN A CA 1
ATOM 1938 C C . GLN A 1 250 ? 32.390 36.510 7.379 1.00 10.88 248 GLN A C 1
ATOM 1939 O O . GLN A 1 250 ? 33.313 36.047 6.721 1.00 12.22 248 GLN A O 1
ATOM 1945 N N . VAL A 1 251 ? 31.125 36.491 6.955 1.00 11.24 249 VAL A N 1
ATOM 1946 C CA . VAL A 1 251 ? 30.800 36.071 5.588 1.00 10.85 249 VAL A CA 1
ATOM 1947 C C . VAL A 1 251 ? 31.535 36.932 4.573 1.00 10.44 249 VAL A C 1
ATOM 1948 O O . VAL A 1 251 ? 32.120 36.435 3.603 1.00 12.53 249 VAL A O 1
ATOM 1952 N N . GLN A 1 252 ? 31.504 38.223 4.804 1.00 11.78 250 GLN A N 1
ATOM 1953 C CA . GLN A 1 252 ? 32.150 39.192 3.951 1.00 13.17 250 GLN A CA 1
ATOM 1954 C C . GLN A 1 252 ? 33.666 38.935 3.900 1.00 13.92 250 GLN A C 1
ATOM 1955 O O . GLN A 1 252 ? 34.282 39.002 2.813 1.00 13.39 250 GLN A O 1
ATOM 1965 N N . ALA A 1 253 ? 34.252 38.594 5.048 1.00 12.94 251 ALA A N 1
ATOM 1966 C CA . ALA A 1 253 ? 35.688 38.363 5.128 1.00 14.28 251 ALA A CA 1
ATOM 1967 C C . ALA A 1 253 ? 36.038 37.121 4.344 1.00 15.27 251 ALA A C 1
ATOM 1968 O O . ALA A 1 253 ? 36.993 37.077 3.565 1.00 17.14 251 ALA A O 1
ATOM 1970 N N . ALA A 1 254 ? 35.234 36.069 4.511 1.00 13.41 252 ALA A N 1
ATOM 1971 C CA . ALA A 1 254 ? 35.407 34.821 3.789 1.00 14.56 252 ALA A CA 1
ATOM 1972 C C . ALA A 1 254 ? 35.316 35.038 2.279 1.00 15.40 252 ALA A C 1
ATOM 1973 O O . ALA A 1 254 ? 36.210 34.632 1.526 1.00 17.91 252 ALA A O 1
ATOM 1975 N N . HIS A 1 255 ? 34.309 35.780 1.840 1.00 14.93 253 HIS A N 1
ATOM 1976 C CA . HIS A 1 255 ? 34.084 35.986 0.432 1.00 13.85 253 HIS A CA 1
ATOM 1977 C C . HIS A 1 255 ? 35.211 36.839 -0.164 1.00 15.79 253 HIS A C 1
ATOM 1978 O O . HIS A 1 255 ? 35.634 36.582 -1.309 1.00 16.47 253 HIS A O 1
ATOM 1985 N N . ALA A 1 256 ? 35.692 37.821 0.582 1.00 16.11 254 ALA A N 1
ATOM 1986 C CA . ALA A 1 256 ? 36.801 38.682 0.086 1.00 16.79 254 ALA A CA 1
ATOM 1987 C C . ALA A 1 256 ? 38.050 37.868 -0.196 1.00 19.69 254 ALA A C 1
ATOM 1988 O O . ALA A 1 256 ? 38.875 38.223 -1.073 1.00 22.65 254 ALA A O 1
ATOM 1990 N N . LEU A 1 257 ? 38.202 36.786 0.542 1.00 17.88 255 LEU A N 1
ATOM 1991 C 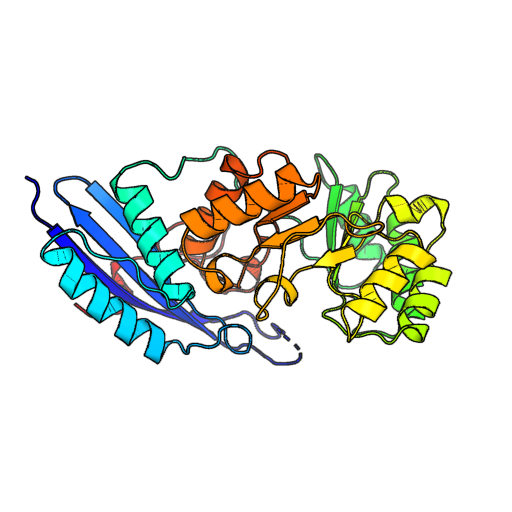CA . LEU A 1 257 ? 39.328 35.875 0.400 1.00 19.12 255 LEU A CA 1
ATOM 1992 C C . LEU A 1 257 ? 39.085 34.690 -0.539 1.00 19.70 255 LEU A C 1
ATOM 1993 O O . LEU A 1 257 ? 39.922 33.777 -0.632 1.00 20.55 255 LEU A O 1
ATOM 1998 N N . GLY A 1 258 ? 37.938 34.682 -1.219 1.00 18.26 256 GLY A N 1
ATOM 1999 C CA . GLY A 1 258 ? 37.559 33.609 -2.119 1.00 20.29 256 GLY A CA 1
ATOM 2000 C C . GLY A 1 258 ? 37.188 32.295 -1.453 1.00 19.40 256 GLY A C 1
ATOM 2001 O O . GLY A 1 258 ? 37.215 31.253 -2.098 1.00 21.84 256 GLY A O 1
ATOM 2002 N N . LEU A 1 259 ? 36.803 32.374 -0.179 1.00 19.15 257 LEU A N 1
ATOM 2003 C CA . LEU A 1 259 ? 36.449 31.207 0.651 1.00 18.74 257 LEU A CA 1
ATOM 2004 C C . LEU A 1 259 ? 34.945 31.088 0.632 1.00 19.20 257 LEU A C 1
ATOM 2005 O O . LEU A 1 259 ? 34.237 32.121 0.592 1.00 20.93 257 LEU A O 1
ATOM 2010 N N . THR A 1 260 ? 34.461 29.857 0.703 1.00 17.38 258 THR A N 1
ATOM 2011 C CA . THR A 1 260 ? 33.048 29.562 0.943 1.00 17.28 258 THR A CA 1
ATOM 2012 C C . THR A 1 260 ? 32.752 29.796 2.410 1.00 15.77 258 THR A C 1
ATOM 2013 O O . THR A 1 260 ? 33.547 29.401 3.257 1.00 14.96 258 THR A O 1
ATOM 2017 N N . ALA A 1 261 ? 31.634 30.462 2.697 1.00 13.94 259 ALA A N 1
ATOM 2018 C CA . ALA A 1 261 ? 31.154 30.662 4.067 1.00 13.36 259 ALA A CA 1
ATOM 2019 C C . ALA A 1 261 ? 29.886 29.855 4.190 1.00 12.15 259 ALA A C 1
ATOM 2020 O O . ALA A 1 261 ? 28.944 30.030 3.400 1.00 13.07 259 ALA A O 1
ATOM 2022 N N . VAL A 1 262 ? 29.861 28.939 5.150 1.00 12.26 260 VAL A N 1
ATOM 2023 C CA . VAL A 1 262 ? 28.703 28.080 5.374 1.00 11.71 260 VAL A CA 1
ATOM 2024 C C . VAL A 1 262 ? 28.050 28.537 6.677 1.00 12.71 260 VAL A C 1
ATOM 2025 O O . VAL A 1 262 ? 28.734 28.543 7.689 1.00 12.42 260 VAL A O 1
ATOM 2029 N N . ILE A 1 263 ? 26.767 28.856 6.681 1.00 11.20 261 ILE A N 1
ATOM 2030 C CA . ILE A 1 263 ? 26.045 29.164 7.922 1.00 11.83 261 ILE A CA 1
ATOM 2031 C C . ILE A 1 263 ? 25.608 27.818 8.450 1.00 12.91 261 ILE A C 1
ATOM 2032 O O . ILE A 1 263 ? 25.045 27.010 7.707 1.00 14.46 261 ILE A O 1
ATOM 2037 N N . SER A 1 264 ? 25.897 27.580 9.719 1.00 12.32 262 SER A N 1
ATOM 2038 C CA . SER A 1 264 ? 25.716 26.277 10.335 1.00 12.53 262 SER A CA 1
ATOM 2039 C C . SER A 1 264 ? 25.040 26.328 11.684 1.00 12.82 262 SER A C 1
ATOM 2040 O O . SER A 1 264 ? 25.113 27.303 12.400 1.00 11.71 262 SER A O 1
ATOM 2043 N N . SER A 1 265 ? 24.401 25.212 12.016 1.00 11.52 263 SER A N 1
ATOM 2044 C CA . SER A 1 265 ? 23.565 25.021 13.176 1.00 11.76 263 SER A CA 1
ATOM 2045 C C . SER A 1 265 ? 24.372 24.794 14.428 1.00 13.05 263 SER A C 1
ATOM 2046 O O . SER A 1 265 ? 25.399 24.101 14.382 1.00 13.47 263 SER A O 1
ATOM 2049 N N . SER A 1 266 ? 23.887 25.353 15.528 1.00 13.67 264 SER A N 1
ATOM 2050 C CA . SER A 1 266 ? 24.315 25.048 16.878 1.00 13.70 264 SER A CA 1
ATOM 2051 C C . SER A 1 266 ? 23.218 24.293 17.663 1.00 13.19 264 SER A C 1
ATOM 2052 O O . SER A 1 266 ? 23.063 24.483 18.879 1.00 14.56 264 SER A O 1
ATOM 2055 N N . ILE A 1 267 ? 22.421 23.531 16.927 1.00 14.37 265 ILE A N 1
ATOM 2056 C CA . ILE A 1 267 ? 21.289 22.780 17.456 1.00 14.98 265 ILE A CA 1
ATOM 2057 C C . ILE A 1 267 ? 20.236 23.691 18.036 1.00 13.77 265 ILE A C 1
ATOM 2058 O O . ILE A 1 267 ? 19.602 23.421 19.047 1.00 15.28 265 ILE A O 1
ATOM 2063 N N . GLU A 1 268 ? 19.978 24.788 17.347 1.00 13.93 266 GLU A N 1
ATOM 2064 C CA . GLU A 1 268 ? 18.907 25.683 17.756 1.00 13.32 266 GLU A CA 1
ATOM 2065 C C . GLU A 1 268 ? 17.555 24.983 17.588 1.00 13.31 266 GLU A C 1
ATOM 2066 O O . GLU A 1 268 ? 17.370 24.082 16.769 1.00 13.13 266 GLU A O 1
ATOM 2072 N N . SER A 1 269 ? 16.569 25.505 18.289 1.00 14.27 267 SER A N 1
ATOM 2073 C CA . SER A 1 269 ? 15.179 25.191 18.012 1.00 13.77 267 SER A CA 1
ATOM 2074 C C . SER A 1 269 ? 14.774 25.637 16.611 1.00 13.56 267 SER A C 1
ATOM 2075 O O . SER A 1 269 ? 15.492 26.357 15.927 1.00 12.26 267 SER A O 1
ATOM 2078 N N . SER A 1 270 ? 13.603 25.219 16.160 1.00 13.37 268 SER A N 1
ATOM 2079 C CA . SER A 1 270 ? 13.112 25.595 14.836 1.00 13.42 268 SER A CA 1
ATOM 2080 C C . SER A 1 270 ? 13.134 27.103 14.603 1.00 14.14 268 SER A C 1
ATOM 2081 O O . SER A 1 270 ? 13.364 27.534 13.457 1.00 14.67 268 SER A O 1
ATOM 2084 N N . LEU A 1 271 ? 12.863 27.891 15.652 1.00 14.77 269 LEU A N 1
ATOM 2085 C CA . LEU A 1 271 ? 12.863 29.350 15.522 1.00 15.65 269 LEU A CA 1
ATOM 2086 C C . LEU A 1 271 ? 14.224 29.842 15.047 1.00 12.89 269 LEU A C 1
ATOM 2087 O O . LEU A 1 271 ? 14.352 30.466 13.976 1.00 13.41 269 LEU A O 1
ATOM 2092 N N . GLY A 1 272 ? 15.267 29.549 15.816 1.00 13.60 270 GLY A N 1
ATOM 2093 C CA . GLY A 1 272 ? 16.599 29.962 15.443 1.00 12.92 270 GLY A CA 1
ATOM 2094 C C . GLY A 1 272 ? 17.019 29.344 14.117 1.00 13.33 270 GLY A C 1
ATOM 2095 O O . GLY A 1 272 ? 17.672 30.021 13.324 1.00 12.74 270 GLY A O 1
ATOM 2096 N N . LEU A 1 273 ? 16.657 28.086 13.855 1.00 12.74 271 LEU A N 1
ATOM 2097 C CA . LEU A 1 273 ? 17.040 27.429 12.607 1.00 12.20 271 LEU A CA 1
ATOM 2098 C C . LEU A 1 273 ? 16.446 28.158 11.381 1.00 12.22 271 LEU A C 1
ATOM 2099 O O . LEU A 1 273 ? 17.151 28.339 10.401 1.00 11.47 271 LEU A O 1
ATOM 2104 N N . THR A 1 274 ? 15.172 28.567 11.451 1.00 12.62 272 THR A N 1
ATOM 2105 C CA . THR A 1 274 ? 14.564 29.322 10.359 1.00 13.28 272 THR A CA 1
ATOM 2106 C C . THR A 1 274 ? 15.292 30.633 10.140 1.00 13.09 272 THR A C 1
ATOM 2107 O O . THR A 1 274 ? 15.447 31.081 9.031 1.00 12.24 272 THR A O 1
ATOM 2111 N N . GLN A 1 275 ? 15.754 31.255 11.209 1.00 12.02 273 GLN A N 1
ATOM 2112 C CA . GLN A 1 275 ? 16.470 32.513 11.073 1.00 12.40 273 GLN A CA 1
ATOM 2113 C C . GLN A 1 275 ? 17.817 32.271 10.410 1.00 9.70 273 GLN A C 1
ATOM 2114 O O . GLN A 1 275 ? 18.237 33.053 9.559 1.00 11.31 273 GLN A O 1
ATOM 2120 N N . LEU A 1 276 ? 18.487 31.174 10.775 1.00 11.64 274 LEU A N 1
ATOM 2121 C CA . LEU A 1 276 ? 19.735 30.792 10.121 1.00 11.11 274 LEU A CA 1
ATOM 2122 C C . LEU A 1 276 ? 19.505 30.558 8.646 1.00 11.19 274 LEU A C 1
ATOM 2123 O O . LEU A 1 276 ? 20.318 30.922 7.824 1.00 11.19 274 LEU A O 1
ATOM 2128 N N . ALA A 1 277 ? 18.380 29.956 8.313 1.00 11.18 275 ALA A N 1
ATOM 2129 C CA . ALA A 1 277 ? 18.051 29.717 6.921 1.00 10.92 275 ALA A CA 1
ATOM 2130 C C . ALA A 1 277 ? 17.894 31.013 6.139 1.00 11.72 275 ALA A C 1
ATOM 2131 O O . ALA A 1 277 ? 18.363 31.136 5.012 1.00 11.22 275 ALA A O 1
ATOM 2133 N N . ARG A 1 278 ? 17.317 32.017 6.786 1.00 10.73 276 ARG A N 1
ATOM 2134 C CA . ARG A 1 278 ? 17.146 33.341 6.198 1.00 10.55 276 ARG A CA 1
ATOM 2135 C C . ARG A 1 278 ? 18.495 34.044 6.046 1.00 10.38 276 ARG A C 1
ATOM 2136 O O . ARG A 1 278 ? 18.751 34.715 5.058 1.00 12.11 276 ARG A O 1
ATOM 2144 N N . ILE A 1 279 ? 19.359 33.881 7.039 1.00 10.81 277 ILE A N 1
ATOM 2145 C CA . ILE A 1 279 ? 20.660 34.459 6.996 1.00 11.55 277 ILE A CA 1
ATOM 2146 C C . ILE A 1 279 ? 21.442 33.870 5.849 1.00 12.51 277 ILE A C 1
ATOM 2147 O O . ILE A 1 279 ? 22.102 34.595 5.131 1.00 12.30 277 ILE A O 1
ATOM 2152 N N . ALA A 1 280 ? 21.358 32.556 5.676 1.00 11.76 278 ALA A N 1
ATOM 2153 C CA . ALA A 1 280 ? 22.028 31.873 4.594 1.00 10.57 278 ALA A CA 1
ATOM 2154 C C . ALA A 1 280 ? 21.503 32.309 3.195 1.00 10.92 278 ALA A C 1
ATOM 2155 O O . ALA A 1 280 ? 22.282 32.574 2.280 1.00 11.80 278 ALA A O 1
ATOM 2157 N N . ALA A 1 281 ? 20.176 32.385 3.043 1.00 10.70 279 ALA A N 1
ATOM 2158 C CA . ALA A 1 281 ? 19.617 32.729 1.736 1.00 12.82 279 ALA A CA 1
ATOM 2159 C C . ALA A 1 281 ? 20.061 34.156 1.359 1.00 12.42 279 ALA A C 1
ATOM 2160 O O . ALA A 1 281 ? 20.332 34.444 0.177 1.00 14.43 279 ALA A O 1
ATOM 2162 N N . TRP A 1 282 ? 20.149 35.025 2.381 1.00 12.42 280 TRP A N 1
ATOM 2163 C CA . TRP A 1 282 ? 20.553 36.412 2.207 1.00 13.49 280 TRP A CA 1
ATOM 2164 C C . TRP A 1 282 ? 22.059 36.588 1.912 1.00 13.23 280 TRP A C 1
ATOM 2165 O O . TRP A 1 282 ? 22.458 37.128 0.862 1.00 14.63 280 TRP A O 1
ATOM 2176 N N . LEU A 1 283 ? 22.891 36.116 2.828 1.00 11.54 281 LEU A N 1
ATOM 2177 C CA . LEU A 1 283 ? 24.303 36.400 2.825 1.00 10.76 281 LEU A CA 1
ATOM 2178 C C . LEU A 1 283 ? 25.158 35.392 2.072 1.00 12.56 281 LEU A C 1
ATOM 2179 O O . LEU A 1 283 ? 26.260 35.736 1.601 1.00 13.13 281 LEU A O 1
ATOM 2184 N N . THR A 1 284 ? 24.661 34.172 1.939 1.00 11.45 282 THR A N 1
ATOM 2185 C CA . THR A 1 284 ? 25.392 33.088 1.277 1.00 11.00 282 THR A CA 1
ATOM 2186 C C . THR A 1 284 ? 24.438 32.388 0.281 1.00 12.46 282 THR A C 1
ATOM 2187 O O . THR A 1 284 ? 24.158 31.197 0.380 1.00 12.89 282 THR A O 1
ATOM 2191 N N . PRO A 1 285 ? 23.951 33.146 -0.676 1.00 14.68 283 PRO A N 1
ATOM 2192 C CA . PRO A 1 285 ? 22.855 32.634 -1.522 1.00 14.47 283 PRO A CA 1
ATOM 2193 C C . PRO A 1 285 ? 23.219 31.397 -2.331 1.00 15.97 283 PRO A C 1
ATOM 2194 O O . PRO A 1 285 ? 22.328 30.633 -2.693 1.00 17.66 283 PRO A O 1
ATOM 2198 N N . ASP A 1 286 ? 24.491 31.218 -2.659 1.00 16.58 284 ASP A N 1
ATOM 2199 C CA . ASP A 1 286 ? 24.971 30.075 -3.432 1.00 16.72 284 ASP A CA 1
ATOM 2200 C C . ASP A 1 286 ? 25.603 28.959 -2.615 1.00 16.93 284 ASP A C 1
ATOM 2201 O O . ASP A 1 286 ? 26.228 28.054 -3.187 1.00 18.38 284 ASP A O 1
ATOM 2206 N N . THR A 1 287 ? 25.427 28.982 -1.291 1.00 15.98 285 THR A N 1
ATOM 2207 C CA . THR A 1 287 ? 25.969 27.955 -0.413 1.00 14.46 285 THR A CA 1
ATOM 2208 C C . THR A 1 287 ? 24.900 27.337 0.457 1.00 15.17 285 THR A C 1
ATOM 2209 O O . THR A 1 287 ? 24.375 28.012 1.337 1.00 15.41 285 THR A O 1
ATOM 2213 N N . ILE A 1 288 ? 24.587 26.065 0.240 1.00 14.86 286 ILE A N 1
ATOM 2214 C CA . ILE A 1 288 ? 23.595 25.385 1.078 1.00 14.04 286 ILE A CA 1
ATOM 2215 C C . ILE A 1 288 ? 24.090 25.384 2.526 1.00 14.12 286 ILE A C 1
ATOM 2216 O O . ILE A 1 288 ? 25.254 25.025 2.790 1.00 13.64 286 ILE A O 1
ATOM 2221 N N . PRO A 1 289 ? 23.260 25.824 3.480 1.00 14.64 287 PRO A N 1
ATOM 2222 C CA . PRO A 1 289 ? 23.719 25.905 4.856 1.00 13.64 287 PRO A CA 1
ATOM 2223 C C . PRO A 1 289 ? 23.663 24.591 5.595 1.00 14.32 287 PRO A C 1
ATOM 2224 O O . PRO A 1 289 ? 22.978 23.646 5.148 1.00 14.91 287 PRO A O 1
ATOM 2228 N N . GLY A 1 290 ? 24.433 24.479 6.674 1.00 11.54 288 GLY A N 1
ATOM 2229 C CA . GLY A 1 290 ? 24.492 23.293 7.464 1.00 12.18 288 GLY A CA 1
ATOM 2230 C C . GLY A 1 290 ? 23.475 23.292 8.562 1.00 13.08 288 GLY A C 1
ATOM 2231 O O . GLY A 1 290 ? 23.813 23.393 9.746 1.00 13.19 288 GLY A O 1
ATOM 2232 N N . LEU A 1 291 ? 22.221 23.146 8.193 1.00 12.51 289 LEU A N 1
ATOM 2233 C CA . LEU A 1 291 ? 21.127 23.294 9.143 1.00 14.00 289 LEU A CA 1
ATOM 2234 C C . LEU A 1 291 ? 20.332 22.038 9.433 1.00 15.41 289 LEU A C 1
ATOM 2235 O O . LEU A 1 291 ? 19.226 22.128 9.974 1.00 14.99 289 LEU A O 1
ATOM 2240 N N . ASP A 1 292 ? 20.839 20.865 9.042 1.00 13.82 290 ASP A N 1
ATOM 2241 C CA . ASP A 1 292 ? 20.018 19.636 9.153 1.00 15.40 290 ASP A CA 1
ATOM 2242 C C . ASP A 1 292 ? 20.085 19.007 10.557 1.00 16.45 290 ASP A C 1
ATOM 2243 O O . ASP A 1 292 ? 20.532 17.869 10.698 1.00 18.72 290 ASP A O 1
ATOM 2248 N N . THR A 1 293 ? 19.625 19.730 11.590 1.00 14.93 291 THR A N 1
ATOM 2249 C CA . THR A 1 293 ? 19.577 19.257 12.972 1.00 14.33 291 THR A CA 1
ATOM 2250 C C . THR A 1 293 ? 18.194 19.281 13.588 1.00 14.53 291 THR A C 1
ATOM 2251 O O . THR A 1 293 ? 18.021 18.922 14.748 1.00 15.38 291 THR A O 1
ATOM 2255 N N . LEU A 1 294 ? 17.206 19.778 12.870 1.00 13.72 292 LEU A N 1
ATOM 2256 C CA . LEU A 1 294 ? 15.850 19.829 13.431 1.00 14.33 292 LEU A CA 1
ATOM 2257 C C . LEU A 1 294 ? 15.332 18.417 13.713 1.00 15.52 292 LEU A C 1
ATOM 2258 O O . LEU A 1 294 ? 14.650 18.201 14.742 1.00 15.89 292 LEU A O 1
ATOM 2263 N N . ASP A 1 295 ? 15.682 17.470 12.851 1.00 16.50 293 ASP A N 1
ATOM 2264 C CA . ASP A 1 295 ? 15.170 16.103 13.038 1.00 17.91 293 ASP A CA 1
ATOM 2265 C C . ASP A 1 295 ? 15.852 15.348 14.160 1.00 19.36 293 ASP A C 1
ATOM 2266 O O . ASP A 1 295 ? 15.505 14.183 14.420 1.00 22.08 293 ASP A O 1
ATOM 2271 N N . LEU A 1 296 ? 16.776 15.975 14.874 1.00 18.83 294 LEU A N 1
ATOM 2272 C CA . LEU A 1 296 ? 17.284 15.467 16.150 1.00 19.28 294 LEU A CA 1
ATOM 2273 C C . LEU A 1 296 ? 16.399 15.775 17.359 1.00 18.24 294 LEU A C 1
ATOM 2274 O O . LEU A 1 296 ? 16.662 15.301 18.461 1.00 20.59 294 LEU A O 1
ATOM 2279 N N . MET A 1 297 ? 15.379 16.594 17.131 1.00 17.73 295 MET A N 1
ATOM 2280 C CA . MET A 1 297 ? 14.541 17.156 18.175 1.00 17.57 295 MET A CA 1
ATOM 2281 C C . MET A 1 297 ? 13.115 16.636 18.086 1.00 17.57 295 MET A C 1
ATOM 2282 O O . MET A 1 297 ? 12.646 16.299 17.030 1.00 17.08 295 MET A O 1
ATOM 2287 N N . GLN A 1 298 ? 12.409 16.615 19.216 1.00 19.71 296 GLN A N 1
ATOM 2288 C CA . GLN A 1 298 ? 11.072 15.993 19.244 1.00 21.09 296 GLN A CA 1
ATOM 2289 C C . GLN A 1 298 ? 9.952 16.970 18.910 1.00 20.41 296 GLN A C 1
ATOM 2290 O O . GLN A 1 298 ? 8.817 16.555 18.665 1.00 20.75 296 GLN A O 1
ATOM 2296 N N . ALA A 1 299 ? 10.269 18.268 18.883 1.00 18.75 297 ALA A N 1
ATOM 2297 C CA . ALA A 1 299 ? 9.277 19.284 18.592 1.00 17.46 297 ALA A CA 1
ATOM 2298 C C . ALA A 1 299 ? 9.935 20.535 18.050 1.00 17.42 297 ALA A C 1
ATOM 2299 O O . ALA A 1 299 ? 11.107 20.814 18.355 1.00 17.90 297 ALA A O 1
ATOM 2301 N N . GLN A 1 300 ? 9.121 21.239 17.274 1.00 17.87 298 GLN A N 1
ATOM 2302 C CA . GLN A 1 300 ? 9.322 22.649 16.916 1.00 17.62 298 GLN A CA 1
ATOM 2303 C C . GLN A 1 300 ? 8.695 23.546 17.940 1.00 18.84 298 GLN A C 1
ATOM 2304 O O . GLN A 1 300 ? 7.813 23.129 18.687 1.00 19.31 298 GLN A O 1
ATOM 2310 N N . GLN A 1 301 ? 9.113 24.805 17.982 1.00 17.96 299 GLN A N 1
ATOM 2311 C CA . GLN A 1 301 ? 8.417 25.779 18.814 1.00 17.08 299 GLN A CA 1
ATOM 2312 C C . GLN A 1 301 ? 8.316 27.109 18.108 1.00 17.29 299 GLN A C 1
ATOM 2313 O O . GLN A 1 301 ? 9.305 27.592 17.566 1.00 16.39 299 GLN A O 1
ATOM 2319 N N . VAL A 1 302 ? 7.109 27.668 18.162 1.00 17.33 300 VAL A N 1
ATOM 2320 C CA . V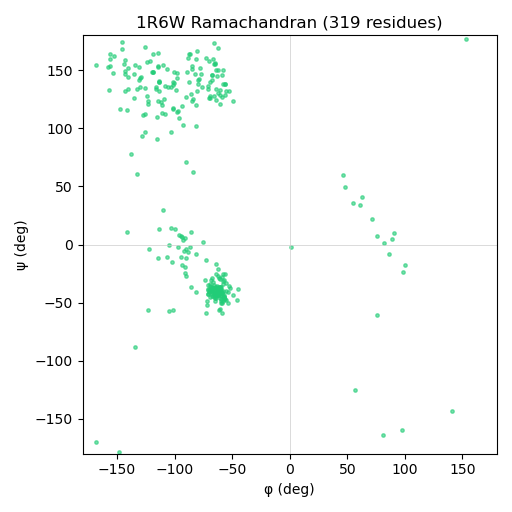AL A 1 302 ? 6.760 29.047 17.849 1.00 18.64 300 VAL A CA 1
ATOM 2321 C C . VAL A 1 302 ? 6.748 29.289 16.366 1.00 19.87 300 VAL A C 1
ATOM 2322 O O . VAL A 1 302 ? 5.718 29.692 15.810 1.00 20.46 300 VAL A O 1
ATOM 2326 N N . ARG A 1 303 ? 7.901 29.086 15.739 1.00 19.70 301 ARG A N 1
ATOM 2327 C CA . ARG A 1 303 ? 8.059 29.255 14.304 1.00 20.52 301 ARG A CA 1
ATOM 2328 C C . ARG A 1 303 ? 8.352 27.943 13.627 1.00 18.50 301 ARG A C 1
ATOM 2329 O O . ARG A 1 303 ? 9.251 27.248 14.086 1.00 18.98 301 ARG A O 1
ATOM 2337 N N . ARG A 1 304 ? 7.647 27.636 12.525 1.00 17.61 302 ARG A N 1
ATOM 2338 C CA . ARG A 1 304 ? 7.796 26.365 11.809 1.00 17.73 302 ARG A CA 1
ATOM 2339 C C . ARG A 1 304 ? 8.892 26.419 10.763 1.00 15.14 302 ARG A C 1
ATOM 2340 O O . ARG A 1 304 ? 9.023 27.405 10.026 1.00 15.61 302 ARG A O 1
ATOM 2348 N N . TRP A 1 305 ? 9.656 25.323 10.660 1.00 14.00 303 TRP A N 1
ATOM 2349 C CA . TRP A 1 305 ? 10.462 25.068 9.454 1.00 13.45 303 TRP A CA 1
ATOM 2350 C C . TRP A 1 305 ? 9.542 24.466 8.412 1.00 15.55 303 TRP A C 1
ATOM 2351 O O . TRP A 1 305 ? 8.960 23.439 8.673 1.00 16.91 303 TRP A O 1
ATOM 2362 N N . PRO A 1 306 ? 9.394 25.122 7.275 1.00 15.16 304 PRO A N 1
ATOM 2363 C CA . PRO A 1 306 ? 8.395 24.692 6.300 1.00 16.95 304 PRO A CA 1
ATOM 2364 C C . PRO A 1 306 ? 8.727 23.298 5.826 1.00 17.29 304 PRO A C 1
ATOM 2365 O O . PRO A 1 306 ? 9.876 22.973 5.462 1.00 16.88 304 PRO A O 1
ATOM 2369 N N . GLY A 1 307 ? 7.709 22.457 5.873 1.00 17.86 305 GLY A N 1
ATOM 2370 C CA . GLY A 1 307 ? 7.849 21.090 5.430 1.00 18.43 305 GLY A CA 1
ATOM 2371 C C . GLY A 1 307 ? 8.035 20.122 6.560 1.00 18.37 305 GLY A C 1
ATOM 2372 O O . GLY A 1 307 ? 7.837 18.916 6.366 1.00 19.70 305 GLY A O 1
ATOM 2373 N N . SER A 1 308 ? 8.411 20.594 7.744 1.00 16.55 306 SER A N 1
ATOM 2374 C CA . SER A 1 308 ? 8.604 19.695 8.873 1.00 18.26 306 SER A CA 1
ATOM 2375 C C . SER A 1 308 ? 7.264 19.152 9.370 1.00 20.59 306 SER A C 1
ATOM 2376 O O . SER A 1 308 ? 6.315 19.914 9.454 1.00 20.66 306 SER A O 1
ATOM 2379 N N . THR A 1 309 ? 7.181 17.855 9.672 1.00 22.90 307 THR A N 1
ATOM 2380 C CA . THR A 1 309 ? 5.981 17.294 10.302 1.00 24.85 307 THR A CA 1
ATOM 2381 C C . THR A 1 309 ? 6.077 17.185 11.799 1.00 24.68 307 THR A C 1
ATOM 2382 O O . THR A 1 309 ? 5.193 16.619 12.410 1.00 24.30 307 THR A O 1
ATOM 2386 N N . LEU A 1 310 ? 7.126 17.743 12.422 1.00 22.83 308 LEU A N 1
ATOM 2387 C CA . LEU A 1 310 ? 7.222 17.700 13.878 1.00 21.01 308 LEU A CA 1
ATOM 2388 C C . LEU A 1 310 ? 6.140 18.555 14.510 1.00 20.44 308 LEU A C 1
ATOM 2389 O O . LEU A 1 310 ? 5.734 19.572 13.931 1.00 20.10 308 LEU A O 1
ATOM 2394 N N . PRO A 1 311 ? 5.623 18.144 15.669 1.00 22.44 309 PRO A N 1
ATOM 2395 C CA . PRO A 1 311 ? 4.615 18.952 16.351 1.00 22.95 309 PRO A CA 1
ATOM 2396 C C . PRO A 1 311 ? 5.185 20.275 16.794 1.00 24.06 309 PRO A C 1
ATOM 2397 O O . PRO A 1 311 ? 6.406 20.380 17.020 1.00 22.23 309 PRO A O 1
ATOM 2401 N N . VAL A 1 312 ? 4.305 21.256 16.954 1.00 22.60 310 VAL A N 1
ATOM 2402 C CA . VAL A 1 312 ? 4.684 22.620 17.274 1.00 23.49 310 VAL A CA 1
ATOM 2403 C C . VAL A 1 312 ? 4.169 22.991 18.652 1.00 24.77 310 VAL A C 1
ATOM 2404 O O . VAL A 1 312 ? 2.962 22.906 18.936 1.00 26.45 310 VAL A O 1
ATOM 2408 N N . VAL A 1 313 ? 5.081 23.401 19.507 1.00 24.43 311 VAL A N 1
ATOM 2409 C CA . VAL A 1 313 ? 4.755 23.992 20.794 1.00 24.67 311 VAL A CA 1
ATOM 2410 C C . VAL A 1 313 ? 4.501 25.486 20.573 1.00 25.70 311 VAL A C 1
ATOM 2411 O O . VAL A 1 313 ? 5.355 26.195 20.055 1.00 24.19 311 VAL A O 1
ATOM 2415 N N . GLU A 1 314 ? 3.330 25.968 20.968 1.00 24.38 312 GLU A N 1
ATOM 2416 C CA . GLU A 1 314 ? 2.982 27.361 20.752 1.00 25.24 312 GLU A CA 1
ATOM 2417 C C . GLU A 1 314 ? 3.482 28.239 21.922 1.00 24.60 312 GLU A C 1
ATOM 2418 O O . GLU A 1 314 ? 3.877 27.744 22.978 1.00 24.76 312 GLU A O 1
ATOM 2424 N N . VAL A 1 315 ? 3.520 29.540 21.677 1.00 24.90 313 VAL A N 1
ATOM 2425 C CA . VAL A 1 315 ? 4.059 30.523 22.613 1.00 27.42 313 VAL A CA 1
ATOM 2426 C C . VAL A 1 315 ? 3.368 30.414 23.984 1.00 28.74 313 VAL A C 1
ATOM 2427 O O . VAL A 1 315 ? 4.024 30.504 25.031 1.00 27.82 313 VAL A O 1
ATOM 2431 N N . ASP A 1 316 ? 2.055 30.195 23.972 1.00 31.15 314 ASP A N 1
ATOM 2432 C CA . ASP A 1 316 ? 1.294 30.141 25.221 1.00 32.76 314 ASP A CA 1
ATOM 2433 C C . ASP A 1 316 ? 1.691 28.973 26.167 1.00 32.30 314 ASP A C 1
ATOM 2434 O O . ASP A 1 316 ? 1.349 29.000 27.364 1.00 32.89 314 ASP A O 1
ATOM 2439 N N . ALA A 1 317 ? 2.400 27.960 25.653 1.00 30.84 315 ALA A N 1
ATOM 2440 C CA . ALA A 1 317 ? 2.863 26.820 26.455 1.00 30.16 315 ALA A CA 1
ATOM 2441 C C . ALA A 1 317 ? 4.270 26.973 27.061 1.00 29.46 315 ALA A C 1
ATOM 2442 O O . ALA A 1 317 ? 4.742 26.126 27.830 1.00 31.18 315 ALA A O 1
ATOM 2444 N N . LEU A 1 318 ? 4.944 28.051 26.694 1.00 27.47 316 LEU A N 1
ATOM 2445 C CA . LEU A 1 318 ? 6.278 28.324 27.156 1.00 26.34 316 LEU A CA 1
ATOM 2446 C C . LEU A 1 318 ? 6.264 29.110 28.451 1.00 27.16 316 LEU A C 1
ATOM 2447 O O . LEU A 1 318 ? 5.388 29.967 28.662 1.00 28.29 316 LEU A O 1
ATOM 2452 N N . GLU A 1 319 ? 7.282 28.871 29.268 1.00 27.16 317 GLU A N 1
ATOM 2453 C CA . GLU A 1 319 ? 7.516 29.616 30.494 1.00 27.98 317 GLU A CA 1
ATOM 2454 C C . GLU A 1 319 ? 7.944 31.062 30.212 1.00 28.30 317 GLU A C 1
ATOM 2455 O O . GLU A 1 319 ? 8.882 31.294 29.441 1.00 29.62 317 GLU A O 1
ATOM 2461 N N . ARG A 1 320 ? 7.252 32.031 30.822 1.00 27.93 318 ARG A N 1
ATOM 2462 C CA . ARG A 1 320 ? 7.577 33.457 30.684 1.00 28.24 318 ARG A CA 1
ATOM 2463 C C . ARG A 1 320 ? 8.340 33.973 31.910 1.00 29.47 318 ARG A C 1
ATOM 2464 O O . ARG A 1 320 ? 7.973 33.681 33.070 1.00 28.77 318 ARG A O 1
ATOM 2472 N N . LEU A 1 321 ? 9.370 34.779 31.665 1.00 28.29 319 LEU A N 1
ATOM 2473 C CA . LEU A 1 321 ? 10.199 35.334 32.724 1.00 29.31 319 LEU A CA 1
ATOM 2474 C C . LEU A 1 321 ? 9.873 36.803 33.042 1.00 30.38 319 LEU A C 1
ATOM 2475 O O . LEU A 1 321 ? 10.283 37.302 34.082 1.00 31.89 319 LEU A O 1
ATOM 2480 N N . LEU A 1 322 ? 9.133 37.492 32.162 1.00 32.68 320 LEU A N 1
ATOM 2481 C CA . LEU A 1 322 ? 8.741 38.899 32.391 1.00 33.62 320 LEU A CA 1
ATOM 2482 C C . LEU A 1 322 ? 7.234 39.152 32.493 1.00 34.96 320 LEU A C 1
ATOM 2483 O O . LEU A 1 322 ? 6.840 40.242 32.978 1.00 35.44 320 LEU A O 1
#

B-factor: mean 21.37, std 8.52, range [8.44, 51.89]